Protein AF-A0A7S2CN86-F1 (afdb_monomer)

Mean predicted aligned error: 12.67 Å

Secondary structure (DSSP, 8-state):
----------EEEEEEEEEEEETTEEEEEEEEESS--GGGGBT--EEEEEEEEEEEPP-TTSS--PPEEEEEEEE--S--BBBPPPPGGGS-HHHHHH----TTTS---EEEEHHHHHHHT----TT----------------------------------PPP-------TTSGGGGS-HHHHHHHHHHHTS-GGGEEEEEEEEEE-S--EEESTTS-EEE-TT-

InterPro domains:
  IPR001948 Peptidase M18 [PF02127] (2-118)
  IPR001948 Peptidase M18 [PF02127] (180-226)
  IPR001948 Peptidase M18 [PTHR28570] (2-226)
  IPR023358 Peptidase M18, domain 2 [G3DSA:2.30.250.10] (10-209)

Solvent-accessible surface area (backbone atoms only — not comparable to full-atom values): 14616 Å² total; per-residue (Å²): 139,90,87,88,85,82,93,78,66,57,37,45,28,56,38,94,58,20,53,41,73,57,97,62,32,32,30,38,37,49,42,80,41,73,90,55,71,66,77,73,56,42,72,37,52,19,20,50,33,40,38,36,35,32,56,37,77,66,67,93,85,55,100,63,96,46,79,43,73,45,81,43,79,50,69,55,96,55,70,52,32,33,19,68,72,81,60,68,91,81,47,56,76,69,54,68,75,61,70,78,75,50,69,82,77,61,55,48,24,43,59,48,46,51,70,57,50,70,72,68,67,75,81,61,70,49,70,66,82,86,76,79,88,74,89,77,82,89,79,92,85,83,88,85,90,80,89,80,92,85,88,89,84,89,83,90,82,90,80,94,68,84,76,75,87,73,76,81,75,69,66,79,59,57,58,42,74,32,44,43,50,69,60,49,42,52,56,17,58,78,69,75,47,59,47,77,32,55,74,49,69,54,39,32,49,43,71,63,74,70,70,45,73,37,64,100,84,58,81,37,83,49,57,83,86,121

Sequence (226 aa):
KVIGAHTDSPNLRVKPRSKRSSAGCLQLDVECYGGGLWHTWFDRDLSISGRVMVRTPPTSKTGSAGVGFEQRLVRIDRPVLRVPTLCIHLQSPEEREAFKVNKEDHLQPILAMEALKSLSGEQQPVGQPAAESGAAEAGDGQSGAAESAGADAGGEGGGETAPAEQGDAGDVHSWGSGQEPLLVSMLAEELGVAPEAVIDFECSLYDTQGASISGVHGEFLCSSRL

pLDDT: mean 79.34, std 26.41, range [25.31, 98.75]

Structure (mmCIF, N/CA/C/O backbone):
data_AF-A0A7S2CN86-F1
#
_entry.id   AF-A0A7S2CN86-F1
#
loop_
_atom_site.group_PDB
_atom_site.id
_atom_site.type_symbol
_atom_site.label_atom_id
_atom_site.label_alt_id
_atom_site.label_comp_id
_atom_site.label_asym_id
_atom_site.label_entity_id
_atom_site.label_seq_id
_atom_site.pdbx_PDB_ins_code
_atom_site.Cartn_x
_atom_site.Cartn_y
_atom_site.Cartn_z
_atom_site.occupancy
_atom_site.B_iso_or_equiv
_atom_site.auth_seq_id
_atom_site.auth_comp_id
_atom_site.auth_asym_id
_atom_site.auth_atom_id
_atom_site.pdbx_PDB_model_num
ATOM 1 N N . LYS A 1 1 ? 10.407 -33.058 16.597 1.00 82.94 1 LYS A N 1
ATOM 2 C CA . LYS A 1 1 ? 10.922 -32.357 15.392 1.00 82.94 1 LYS A CA 1
ATOM 3 C C . LYS A 1 1 ? 10.332 -30.950 15.399 1.00 82.94 1 LYS A C 1
ATOM 5 O O . LYS A 1 1 ? 9.160 -30.849 15.728 1.00 82.94 1 LYS A O 1
ATOM 10 N N . VAL A 1 2 ? 11.115 -29.913 15.095 1.00 95.00 2 VAL A N 1
ATOM 11 C CA . VAL A 1 2 ? 10.672 -28.504 15.020 1.00 95.00 2 VAL A CA 1
ATOM 12 C C . VAL A 1 2 ? 11.070 -27.959 13.645 1.00 95.00 2 VAL A C 1
ATOM 14 O O . VAL A 1 2 ? 12.143 -28.312 13.160 1.00 95.00 2 VAL A O 1
ATOM 17 N N . ILE A 1 3 ? 10.207 -27.155 13.018 1.00 96.50 3 ILE A N 1
ATOM 18 C CA . ILE A 1 3 ? 10.436 -26.489 11.724 1.00 96.50 3 ILE A CA 1
ATOM 19 C C . ILE A 1 3 ? 10.222 -24.987 11.941 1.00 96.50 3 ILE A C 1
ATOM 21 O O . ILE A 1 3 ? 9.246 -24.610 12.586 1.00 96.50 3 ILE A O 1
ATOM 25 N N . GLY A 1 4 ? 11.134 -24.153 11.436 1.00 97.06 4 GLY A N 1
ATOM 26 C CA . GLY A 1 4 ? 11.067 -22.693 11.539 1.00 97.06 4 GLY A CA 1
ATOM 27 C C . GLY A 1 4 ? 10.889 -22.024 10.175 1.00 97.06 4 GLY A C 1
ATOM 28 O O . GLY A 1 4 ? 11.420 -22.506 9.178 1.00 97.06 4 GLY A O 1
ATOM 29 N N . ALA A 1 5 ? 10.150 -20.917 10.164 1.00 97.62 5 ALA A N 1
ATOM 30 C CA . ALA A 1 5 ? 9.935 -20.006 9.039 1.00 97.62 5 ALA A CA 1
ATOM 31 C C . ALA A 1 5 ? 9.700 -18.584 9.594 1.00 97.62 5 ALA A C 1
ATOM 33 O O . ALA A 1 5 ? 9.696 -18.399 10.814 1.00 97.62 5 ALA A O 1
ATOM 34 N N . HIS A 1 6 ? 9.494 -17.594 8.725 1.00 97.69 6 HIS A N 1
ATOM 35 C CA . HIS A 1 6 ? 9.133 -16.225 9.107 1.00 97.69 6 HIS A CA 1
ATOM 36 C C . HIS A 1 6 ? 7.861 -15.780 8.367 1.00 97.69 6 HIS A C 1
ATOM 38 O O . HIS A 1 6 ? 7.495 -16.367 7.352 1.00 97.69 6 HIS A O 1
ATOM 44 N N . THR A 1 7 ? 7.147 -14.795 8.916 1.00 96.94 7 THR A N 1
ATOM 45 C CA . THR A 1 7 ? 5.821 -14.356 8.426 1.00 96.94 7 THR A CA 1
ATOM 46 C C . THR A 1 7 ? 5.824 -12.934 7.874 1.00 96.94 7 THR A C 1
ATOM 48 O O . THR A 1 7 ? 4.777 -12.405 7.508 1.00 96.94 7 THR A O 1
ATOM 51 N N . ASP A 1 8 ? 6.980 -12.284 7.868 1.00 96.94 8 ASP A N 1
ATOM 52 C CA . ASP A 1 8 ? 7.182 -10.952 7.331 1.00 96.94 8 ASP A CA 1
ATOM 53 C C . ASP A 1 8 ? 7.779 -11.011 5.919 1.00 96.94 8 ASP A C 1
ATOM 55 O O . ASP A 1 8 ? 8.333 -12.014 5.469 1.00 96.94 8 ASP A O 1
ATOM 59 N N . SER A 1 9 ? 7.650 -9.913 5.188 1.00 98.00 9 SER A N 1
ATOM 60 C CA . SER A 1 9 ? 8.250 -9.746 3.867 1.00 98.00 9 SER A CA 1
ATOM 61 C C . SER A 1 9 ? 8.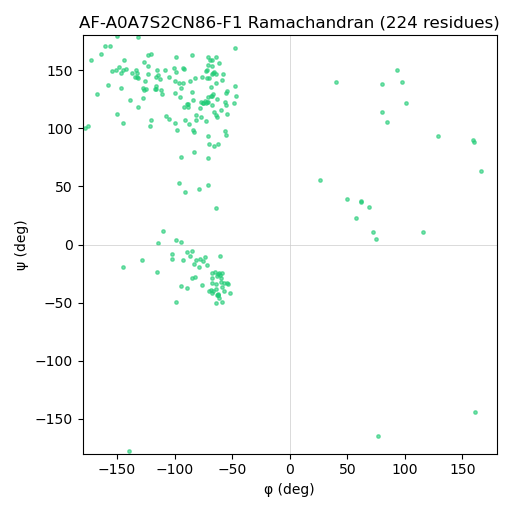593 -8.277 3.656 1.00 98.00 9 SER A C 1
ATOM 63 O O . SER A 1 9 ? 7.900 -7.421 4.221 1.00 98.00 9 SER A O 1
ATOM 65 N N . PRO A 1 10 ? 9.602 -7.953 2.828 1.00 98.31 10 PRO A N 1
ATOM 66 C CA . PRO A 1 10 ? 9.919 -6.570 2.520 1.00 98.31 10 PRO A CA 1
ATOM 67 C C . PRO A 1 10 ? 8.709 -5.805 1.980 1.00 98.31 10 PRO A C 1
ATOM 69 O O . PRO A 1 10 ? 8.006 -6.302 1.096 1.00 98.31 10 PRO A O 1
ATOM 72 N N . ASN A 1 11 ? 8.458 -4.613 2.520 1.00 98.38 11 ASN A N 1
ATOM 73 C CA . ASN A 1 11 ? 7.317 -3.785 2.135 1.00 98.38 11 ASN A CA 1
ATOM 74 C C . ASN A 1 11 ? 7.534 -2.292 2.415 1.00 98.38 11 ASN A C 1
ATOM 76 O O . ASN A 1 11 ? 8.518 -1.913 3.050 1.00 98.38 11 ASN A O 1
ATOM 80 N N . LEU A 1 12 ? 6.623 -1.456 1.912 1.00 98.62 12 LEU A N 1
ATOM 81 C CA . LEU A 1 12 ? 6.511 -0.057 2.319 1.00 98.62 12 LEU A CA 1
ATOM 82 C C . LEU A 1 12 ? 5.570 0.030 3.526 1.00 98.62 12 LEU A C 1
ATOM 84 O O . LEU A 1 12 ? 4.398 -0.329 3.410 1.00 98.62 12 LEU A O 1
ATOM 88 N N . ARG A 1 13 ? 6.059 0.506 4.672 1.00 98.31 13 ARG A N 1
ATOM 89 C CA . ARG A 1 13 ? 5.245 0.728 5.879 1.00 98.31 13 ARG A CA 1
ATOM 90 C C . ARG A 1 13 ? 4.877 2.187 6.009 1.00 98.31 13 ARG A C 1
ATOM 92 O O . ARG A 1 13 ? 5.706 3.044 5.745 1.00 98.31 13 ARG A O 1
ATOM 99 N N . VAL A 1 14 ? 3.657 2.477 6.437 1.00 98.25 14 VAL A N 1
ATOM 100 C CA . VAL A 1 14 ? 3.236 3.850 6.732 1.00 98.25 14 VAL A CA 1
ATOM 101 C C . VAL A 1 14 ? 4.006 4.345 7.960 1.00 98.25 14 VAL A C 1
ATOM 103 O O . VAL A 1 14 ? 4.025 3.660 8.983 1.00 98.25 14 VAL A O 1
ATOM 106 N N . LYS A 1 15 ? 4.658 5.512 7.865 1.00 97.69 15 LYS A N 1
ATOM 107 C CA . LYS A 1 15 ? 5.414 6.086 8.988 1.00 97.69 15 LYS A CA 1
ATOM 108 C C . LYS A 1 15 ? 4.474 6.522 10.124 1.00 97.69 15 LYS A C 1
ATOM 110 O O . LYS A 1 15 ? 3.346 6.933 9.850 1.00 97.69 15 LYS A O 1
ATOM 115 N N . PRO A 1 16 ? 4.948 6.566 11.387 1.00 94.00 16 PRO A N 1
ATOM 116 C CA . PRO A 1 16 ? 4.148 7.034 12.524 1.00 94.00 16 PRO A CA 1
ATOM 117 C C . PRO A 1 16 ? 3.629 8.467 12.394 1.00 94.00 16 PRO A C 1
ATOM 119 O O . PRO A 1 16 ? 2.643 8.816 13.025 1.00 94.00 16 PRO A O 1
ATOM 122 N N . ARG A 1 17 ? 4.282 9.319 11.599 1.00 95.25 17 ARG A N 1
ATOM 123 C CA . ARG A 1 17 ? 3.732 10.593 11.125 1.00 95.25 17 ARG A CA 1
ATOM 124 C C . ARG A 1 17 ? 3.742 10.521 9.608 1.00 95.25 17 ARG A C 1
ATOM 126 O O . ARG A 1 17 ? 4.805 10.619 9.007 1.00 95.25 17 ARG A O 1
ATOM 133 N N . SER A 1 18 ? 2.579 10.255 9.027 1.00 96.50 18 SER A N 1
ATOM 134 C CA . SER A 1 18 ? 2.444 9.901 7.612 1.00 96.50 18 SER A CA 1
ATOM 135 C C . SER A 1 18 ? 1.941 11.044 6.737 1.00 96.50 18 SER A C 1
ATOM 137 O O . SER A 1 18 ? 1.980 10.943 5.514 1.00 96.50 18 SER A O 1
ATOM 139 N N . LYS A 1 19 ? 1.440 12.126 7.340 1.00 96.56 19 LYS A N 1
ATOM 140 C CA . LYS A 1 19 ? 0.838 13.236 6.604 1.00 96.56 19 LYS A CA 1
ATOM 141 C C . LYS A 1 19 ? 1.877 13.965 5.750 1.00 96.56 19 LYS A C 1
ATOM 143 O O . LYS A 1 19 ? 2.733 14.667 6.287 1.00 96.56 19 LYS A O 1
ATOM 148 N N . ARG A 1 20 ? 1.719 13.888 4.428 1.00 95.88 20 ARG A N 1
ATOM 149 C CA . ARG A 1 20 ? 2.507 14.636 3.444 1.00 95.88 20 ARG A CA 1
ATOM 150 C C . ARG A 1 20 ? 1.583 15.242 2.392 1.00 95.88 20 ARG A C 1
ATOM 152 O O . ARG A 1 20 ? 0.609 14.619 1.975 1.00 95.88 20 ARG A O 1
ATOM 159 N N . SER A 1 21 ? 1.909 16.435 1.908 1.00 95.69 21 SER A N 1
ATOM 160 C CA . SER A 1 21 ? 1.345 16.928 0.655 1.00 95.69 21 SER A CA 1
ATOM 161 C C . SER A 1 21 ? 2.399 17.599 -0.211 1.00 95.69 21 SER A C 1
ATOM 163 O O . SER A 1 21 ? 3.382 18.154 0.282 1.00 95.69 21 SER A O 1
ATOM 165 N N . SER A 1 22 ? 2.226 17.479 -1.523 1.00 95.62 22 SER A N 1
ATOM 166 C CA . SER A 1 22 ? 3.117 18.071 -2.516 1.00 95.62 22 SER A CA 1
ATOM 167 C C . SER A 1 22 ? 2.377 18.233 -3.836 1.00 95.62 22 SER A C 1
ATOM 169 O O . SER A 1 22 ? 1.645 17.337 -4.252 1.00 95.62 22 SER A O 1
ATOM 171 N N . ALA A 1 23 ? 2.555 19.379 -4.497 1.00 95.06 23 ALA A N 1
ATOM 172 C CA . ALA A 1 23 ? 1.971 19.671 -5.810 1.00 95.06 23 ALA A CA 1
ATOM 173 C C . ALA A 1 23 ? 0.451 19.382 -5.918 1.00 95.06 23 ALA A C 1
ATOM 175 O O . ALA A 1 23 ? -0.022 18.866 -6.930 1.00 95.06 23 ALA A O 1
ATOM 176 N N . GLY A 1 24 ? -0.322 19.686 -4.865 1.00 95.50 24 GLY 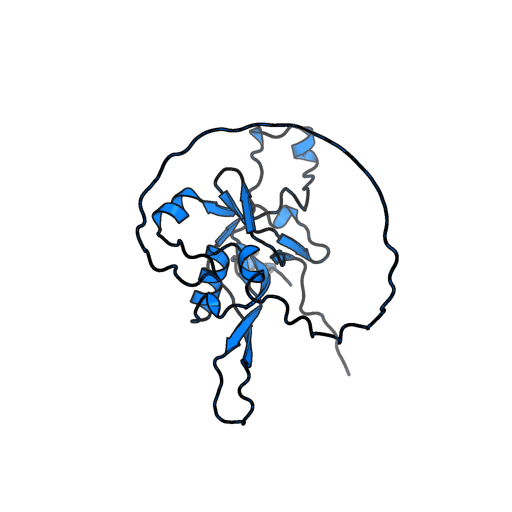A N 1
ATOM 177 C CA . GLY A 1 24 ? -1.775 19.454 -4.812 1.00 95.50 24 GLY A CA 1
ATOM 178 C C . GLY A 1 24 ? -2.195 17.989 -4.623 1.00 95.50 24 GLY A C 1
ATOM 179 O O . GLY A 1 24 ? -3.390 17.684 -4.645 1.00 95.50 24 GLY A O 1
ATOM 180 N N . CYS A 1 25 ? -1.230 17.087 -4.429 1.00 96.94 25 CYS A N 1
ATOM 181 C CA . CYS A 1 25 ? -1.446 15.681 -4.112 1.00 96.94 25 CYS A CA 1
ATOM 182 C C . CYS A 1 25 ? -1.277 15.450 -2.607 1.00 96.94 25 CYS A C 1
ATOM 184 O O . CYS A 1 25 ? -0.259 15.819 -2.016 1.00 96.94 25 CYS A O 1
ATOM 186 N N . LEU A 1 26 ? -2.252 14.774 -2.008 1.00 97.12 26 LEU A N 1
ATOM 187 C CA . LEU A 1 26 ? -2.136 14.168 -0.689 1.00 97.12 26 LEU A CA 1
ATOM 188 C C . LEU A 1 26 ? -1.333 12.878 -0.835 1.00 97.12 26 LEU A C 1
ATOM 190 O O . LEU A 1 26 ? -1.698 11.991 -1.613 1.00 97.12 26 LEU A O 1
ATOM 194 N N . GLN A 1 27 ? -0.234 12.793 -0.101 1.00 97.94 27 GLN A N 1
ATOM 195 C CA . GLN A 1 27 ? 0.688 11.668 -0.114 1.00 97.94 27 GLN A CA 1
ATOM 196 C C . GLN A 1 27 ? 0.782 11.055 1.280 1.00 97.94 27 GLN A C 1
ATOM 198 O O . GLN A 1 27 ? 0.403 11.677 2.274 1.00 97.94 27 GLN A O 1
ATOM 203 N N . LEU A 1 28 ? 1.310 9.837 1.351 1.00 97.88 28 LEU A N 1
ATOM 204 C CA . LEU A 1 28 ? 1.677 9.222 2.621 1.00 97.88 28 LEU A CA 1
ATOM 205 C C . LEU A 1 28 ? 3.188 9.092 2.708 1.00 97.88 28 LEU A C 1
ATOM 207 O O . LEU A 1 28 ? 3.803 8.589 1.774 1.00 97.88 28 LEU A O 1
ATOM 211 N N . ASP A 1 29 ? 3.762 9.493 3.836 1.00 97.94 29 ASP A N 1
ATOM 212 C CA . ASP A 1 29 ? 5.135 9.142 4.160 1.00 97.94 29 ASP A CA 1
ATOM 213 C C . ASP A 1 29 ? 5.218 7.662 4.557 1.00 97.94 29 ASP A C 1
ATOM 215 O O . ASP A 1 29 ? 4.554 7.194 5.490 1.00 97.94 29 ASP A O 1
ATOM 219 N N . VAL A 1 30 ? 6.061 6.926 3.837 1.00 98.44 30 VAL A N 1
ATOM 220 C CA . VAL A 1 30 ? 6.336 5.505 4.022 1.00 98.44 30 VAL A CA 1
ATOM 221 C C . VAL A 1 30 ? 7.820 5.243 4.255 1.00 98.44 30 VAL A C 1
ATOM 223 O O . VAL A 1 30 ? 8.694 5.993 3.818 1.00 98.44 30 VAL A O 1
ATOM 226 N N . GLU A 1 31 ? 8.115 4.151 4.948 1.00 97.75 31 GLU A N 1
ATOM 227 C CA . GLU A 1 31 ? 9.458 3.640 5.183 1.00 97.75 31 GLU A CA 1
ATOM 228 C C . GLU A 1 31 ? 9.665 2.271 4.526 1.00 97.75 31 GLU A C 1
ATOM 230 O O . GLU A 1 31 ? 8.748 1.464 4.369 1.00 97.75 31 GLU A O 1
ATOM 235 N N . CYS A 1 32 ? 10.910 2.003 4.144 1.00 98.12 32 CYS A N 1
ATOM 236 C CA . CYS A 1 32 ? 11.326 0.733 3.564 1.00 98.12 32 CYS A CA 1
ATOM 237 C C . CYS A 1 32 ? 11.575 -0.304 4.666 1.00 98.12 32 CYS A C 1
ATOM 239 O O . CYS A 1 32 ? 12.604 -0.254 5.340 1.00 98.12 32 CYS A O 1
ATOM 241 N N . TYR A 1 33 ? 10.683 -1.282 4.808 1.00 98.00 33 TYR A N 1
ATOM 242 C CA . TYR A 1 33 ? 10.884 -2.417 5.703 1.00 98.00 33 TYR A CA 1
ATOM 243 C C . TYR A 1 33 ? 11.625 -3.551 4.984 1.00 98.00 33 TYR A C 1
ATOM 245 O O . TYR A 1 33 ? 11.142 -4.079 3.983 1.00 98.00 33 TYR A O 1
ATOM 253 N N . GLY A 1 34 ? 12.792 -3.950 5.494 1.00 96.94 34 GLY A N 1
ATOM 254 C CA . GLY A 1 34 ? 13.600 -5.040 4.933 1.00 96.94 34 GLY A CA 1
ATOM 255 C C . GLY A 1 34 ? 14.395 -4.674 3.667 1.00 96.94 34 GLY A C 1
ATOM 256 O O . GLY A 1 34 ? 14.602 -3.508 3.338 1.00 96.94 34 GLY A O 1
ATOM 257 N N . GLY A 1 35 ? 14.889 -5.693 2.955 1.00 96.19 35 GLY A N 1
ATOM 258 C CA . GLY A 1 35 ? 15.740 -5.563 1.761 1.00 96.19 35 GLY A CA 1
ATOM 259 C C . GLY A 1 35 ? 14.978 -5.635 0.433 1.00 96.19 35 GLY A C 1
ATOM 260 O O . GLY A 1 35 ? 15.301 -6.469 -0.406 1.00 96.19 35 GLY A O 1
ATOM 261 N N . GLY A 1 36 ? 13.938 -4.816 0.256 1.00 94.88 36 GLY A N 1
ATOM 262 C CA . GLY A 1 36 ? 13.055 -4.876 -0.913 1.00 94.88 36 GLY A CA 1
ATOM 263 C C . GLY A 1 36 ? 13.678 -4.389 -2.229 1.00 94.88 36 GLY A C 1
ATOM 264 O O . GLY A 1 36 ? 14.568 -3.536 -2.253 1.00 94.88 36 GLY A O 1
ATOM 265 N N . LEU A 1 37 ? 13.150 -4.894 -3.348 1.00 95.62 37 LEU A N 1
ATOM 266 C CA . LEU A 1 37 ? 13.401 -4.367 -4.693 1.00 95.62 37 LEU A CA 1
ATOM 267 C C . LEU A 1 37 ? 12.465 -3.179 -4.961 1.00 95.62 37 LEU A C 1
ATOM 269 O O . LEU A 1 37 ? 11.437 -3.315 -5.608 1.00 95.62 37 LEU A O 1
ATOM 273 N N . TRP A 1 38 ? 12.796 -2.000 -4.438 1.00 96.31 38 TRP A N 1
ATOM 274 C CA . TRP A 1 38 ? 11.859 -0.864 -4.371 1.00 96.31 38 TRP A CA 1
ATOM 275 C C . TRP A 1 38 ? 11.347 -0.346 -5.716 1.00 96.31 38 TRP A C 1
ATOM 277 O O . TRP A 1 38 ? 10.251 0.195 -5.781 1.00 96.31 38 TRP A O 1
ATOM 287 N N . HIS A 1 39 ? 12.092 -0.553 -6.801 1.00 94.94 39 HIS A N 1
ATOM 288 C CA . HIS A 1 39 ? 11.631 -0.177 -8.136 1.00 94.94 39 HIS A CA 1
ATOM 289 C C . HIS A 1 39 ? 10.393 -0.972 -8.592 1.00 94.94 39 HIS A C 1
ATOM 291 O O . HIS A 1 39 ? 9.632 -0.473 -9.410 1.00 94.94 39 HIS A O 1
ATOM 297 N N . THR A 1 40 ? 10.143 -2.172 -8.051 1.00 96.50 40 THR A N 1
ATOM 298 C CA . THR A 1 40 ? 8.974 -2.992 -8.424 1.00 96.50 40 THR A CA 1
ATOM 299 C C . THR A 1 40 ? 7.665 -2.526 -7.783 1.00 96.50 40 THR A C 1
ATOM 301 O O . THR A 1 40 ? 6.597 -2.981 -8.194 1.00 96.50 40 THR A O 1
ATOM 304 N N . TRP A 1 41 ? 7.747 -1.628 -6.793 1.00 98.06 41 TRP A N 1
ATOM 305 C CA . TRP A 1 41 ? 6.603 -1.015 -6.110 1.00 98.06 41 TRP A CA 1
ATOM 306 C C . TRP A 1 41 ? 6.027 0.175 -6.875 1.00 98.06 41 TRP A C 1
ATOM 308 O O . TRP A 1 41 ? 4.903 0.597 -6.600 1.00 98.06 41 TRP A O 1
ATOM 318 N N . PHE A 1 42 ? 6.785 0.712 -7.831 1.00 98.00 42 PHE A N 1
ATOM 319 C CA . PHE A 1 42 ? 6.288 1.751 -8.711 1.00 98.00 42 PHE A CA 1
ATOM 320 C C . PHE A 1 42 ? 5.206 1.204 -9.630 1.00 98.00 42 PHE A C 1
ATOM 322 O O . PHE A 1 42 ? 5.247 0.055 -10.068 1.00 98.00 42 PHE A O 1
ATOM 329 N N . ASP A 1 43 ? 4.249 2.066 -9.943 1.00 98.00 43 ASP A N 1
ATOM 330 C CA . ASP A 1 43 ? 3.192 1.822 -10.911 1.00 98.00 43 ASP A CA 1
ATOM 331 C C . ASP A 1 43 ? 2.312 0.591 -10.639 1.0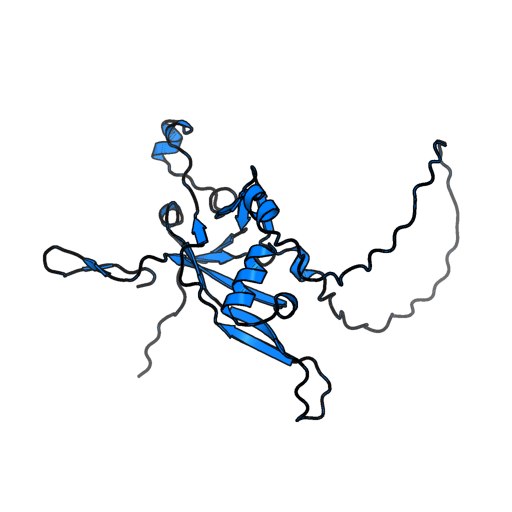0 98.00 43 ASP A C 1
ATOM 333 O O . ASP A 1 43 ? 1.616 0.098 -11.534 1.00 98.00 43 ASP A O 1
ATOM 337 N N . ARG A 1 44 ? 2.277 0.156 -9.377 1.00 98.31 44 ARG A N 1
ATOM 338 C CA . ARG A 1 44 ? 1.364 -0.857 -8.852 1.00 98.31 44 ARG A CA 1
ATOM 339 C C . ARG A 1 44 ? 0.099 -0.228 -8.289 1.00 98.31 44 ARG A C 1
ATOM 341 O O . ARG A 1 44 ? 0.119 0.888 -7.770 1.00 98.31 44 ARG A O 1
ATOM 348 N N . ASP A 1 45 ? -0.975 -0.998 -8.354 1.00 98.56 45 ASP A N 1
ATOM 349 C CA . ASP A 1 45 ? -2.231 -0.694 -7.687 1.00 98.56 45 ASP A CA 1
ATOM 350 C C . ASP A 1 45 ? -2.118 -1.174 -6.239 1.00 98.56 45 ASP A C 1
ATOM 352 O O . ASP A 1 45 ? -2.253 -2.364 -5.937 1.00 98.56 45 ASP A O 1
ATOM 356 N N . LEU A 1 46 ? -1.779 -0.247 -5.342 1.00 98.75 46 LEU A N 1
ATOM 357 C CA . LEU A 1 46 ? -1.449 -0.551 -3.955 1.00 98.75 46 LEU A CA 1
ATOM 358 C C . LEU A 1 46 ? -2.630 -0.271 -3.029 1.00 98.75 46 LEU A C 1
ATOM 360 O O . LEU A 1 46 ? -3.463 0.609 -3.260 1.00 98.75 46 LEU A O 1
ATOM 364 N N . SER A 1 47 ? -2.663 -1.007 -1.928 1.00 98.56 47 SER A N 1
ATOM 365 C CA . SER A 1 47 ? -3.578 -0.775 -0.821 1.00 98.56 47 SER A CA 1
ATOM 366 C C . SER A 1 47 ? -2.879 -0.969 0.524 1.00 98.56 47 SER A C 1
ATOM 368 O O . SER A 1 47 ? -1.674 -1.198 0.564 1.00 98.56 47 SER A O 1
ATOM 370 N N . ILE A 1 48 ? -3.611 -0.834 1.629 1.00 98.31 48 ILE A N 1
ATOM 371 C CA . ILE A 1 48 ? -3.107 -0.849 3.002 1.00 98.31 48 ILE A CA 1
ATOM 372 C C . ILE A 1 48 ? -3.672 -2.046 3.773 1.00 98.31 48 ILE A C 1
ATOM 374 O O . ILE A 1 48 ? -4.868 -2.344 3.715 1.00 98.31 48 ILE A O 1
ATOM 378 N N . SER A 1 49 ? -2.808 -2.717 4.532 1.00 98.44 49 SER A N 1
ATOM 379 C CA . SER A 1 49 ? -3.186 -3.772 5.474 1.00 98.44 49 SER A CA 1
ATOM 380 C C . SER A 1 49 ? -2.338 -3.707 6.739 1.00 98.44 49 SER A C 1
ATOM 382 O O . SER A 1 49 ? -1.185 -3.281 6.692 1.00 98.44 49 SER A O 1
ATOM 384 N N . GLY A 1 50 ? -2.882 -4.136 7.873 1.00 98.31 50 GLY A N 1
ATOM 385 C CA . GLY A 1 50 ? -2.130 -4.146 9.121 1.00 98.31 50 GLY A CA 1
ATOM 386 C C . GLY A 1 50 ? -3.015 -4.211 10.350 1.00 98.31 50 GLY A C 1
ATOM 387 O O . GLY A 1 50 ? -4.055 -4.872 10.354 1.00 98.31 50 GLY A O 1
ATOM 388 N N . ARG A 1 51 ? -2.581 -3.524 11.404 1.00 98.06 51 ARG A N 1
ATOM 389 C CA . ARG A 1 51 ? -3.291 -3.435 12.678 1.00 98.06 51 ARG A CA 1
ATOM 390 C C . ARG A 1 51 ? -3.570 -1.990 13.058 1.00 98.06 51 ARG A C 1
ATOM 392 O O . ARG A 1 51 ? -2.758 -1.107 12.800 1.00 98.06 51 ARG A O 1
ATOM 399 N N . VAL A 1 52 ? -4.697 -1.784 13.723 1.00 98.00 52 VAL A N 1
ATOM 400 C CA . VAL A 1 52 ? -5.137 -0.497 14.259 1.00 98.00 52 VAL A CA 1
ATOM 401 C C . VAL A 1 52 ? -5.451 -0.679 15.736 1.00 98.00 52 VAL A C 1
ATOM 403 O O . VAL A 1 52 ? -6.117 -1.641 16.127 1.00 98.00 52 VAL A O 1
ATOM 406 N N . MET A 1 53 ? -4.953 0.240 16.553 1.00 96.75 53 MET A N 1
ATOM 407 C CA . MET A 1 53 ? -5.261 0.327 17.972 1.00 96.75 53 MET A CA 1
ATOM 408 C C . MET A 1 53 ? -6.492 1.211 18.143 1.00 96.75 53 MET A C 1
ATOM 410 O O . MET A 1 53 ? -6.499 2.377 17.740 1.00 96.75 53 MET A O 1
ATOM 414 N N . VAL A 1 54 ? -7.542 0.641 18.730 1.00 95.31 54 VAL A N 1
ATOM 415 C CA . VAL A 1 54 ? -8.837 1.296 18.904 1.00 95.31 54 VAL A CA 1
ATOM 416 C C . VAL A 1 54 ? -9.133 1.457 20.387 1.00 95.31 54 VAL A C 1
ATOM 418 O O . VAL A 1 54 ? -8.990 0.526 21.179 1.00 95.31 54 VAL A O 1
ATOM 421 N N . ARG A 1 55 ? -9.573 2.652 20.767 1.00 92.69 55 ARG A N 1
ATOM 422 C CA . ARG A 1 55 ? -10.083 2.961 22.097 1.00 92.69 55 ARG A CA 1
ATOM 423 C C . ARG A 1 55 ? -11.464 2.337 22.281 1.00 92.69 55 ARG A C 1
ATOM 425 O O . ARG A 1 55 ? -12.397 2.661 21.551 1.00 92.69 55 ARG A O 1
ATOM 432 N N . THR A 1 56 ? -11.617 1.486 23.290 1.00 87.69 56 THR A N 1
ATOM 433 C CA . THR A 1 56 ? -12.912 0.901 23.649 1.00 87.69 56 THR A CA 1
ATOM 434 C C . THR A 1 56 ? -13.567 1.707 24.770 1.00 87.69 56 THR A C 1
ATOM 436 O O . THR A 1 56 ? -12.883 2.082 25.732 1.00 87.69 56 THR A O 1
ATOM 439 N N . PRO A 1 57 ? -14.888 1.942 24.710 1.00 80.31 57 PRO A N 1
ATOM 440 C CA . PRO A 1 57 ? -15.604 2.577 25.807 1.00 80.31 57 PRO A CA 1
ATOM 441 C C . PRO A 1 57 ? -15.512 1.730 27.091 1.00 80.31 57 PRO A C 1
ATOM 443 O O . PRO A 1 57 ? -15.315 0.513 27.013 1.00 80.31 57 PRO A O 1
ATOM 446 N N . PRO A 1 58 ? -15.671 2.336 28.281 1.00 75.44 58 PRO A N 1
ATOM 447 C CA . PRO A 1 58 ? -15.602 1.610 29.545 1.00 75.44 58 PRO A CA 1
ATOM 448 C C . PRO A 1 58 ? -16.669 0.510 29.608 1.00 75.44 58 PRO A C 1
ATOM 450 O O . PRO A 1 58 ? -17.870 0.783 29.620 1.00 75.44 58 PRO A O 1
ATOM 453 N N . THR A 1 59 ? -16.251 -0.753 29.677 1.00 65.75 59 THR A N 1
ATOM 454 C CA . THR A 1 59 ? -17.170 -1.873 29.895 1.00 65.75 59 THR A CA 1
ATOM 455 C C . THR A 1 59 ? -17.360 -2.090 31.393 1.00 65.75 59 THR A C 1
ATOM 457 O O . THR A 1 59 ? -16.498 -2.650 32.069 1.00 65.75 59 THR A O 1
ATOM 460 N N . SER A 1 60 ? -18.507 -1.665 31.923 1.00 57.25 60 SER A N 1
ATOM 461 C CA . SER A 1 60 ? -18.928 -1.944 33.302 1.00 57.25 60 SER A CA 1
ATOM 462 C C . SER A 1 60 ? -19.182 -3.446 33.503 1.00 57.25 60 SER A C 1
ATOM 464 O O . SER A 1 60 ? -20.304 -3.922 33.344 1.00 57.25 60 SER A O 1
ATOM 466 N N . LYS A 1 61 ? -18.126 -4.215 33.801 1.00 57.84 61 LYS A N 1
ATOM 467 C CA . LYS A 1 61 ? -18.208 -5.571 34.395 1.00 57.84 61 LYS A CA 1
ATOM 468 C C . LYS A 1 61 ? -17.074 -5.889 35.373 1.00 57.84 61 LYS A C 1
ATOM 470 O O . LYS A 1 61 ? -17.237 -6.755 36.224 1.00 57.84 61 LYS A O 1
ATOM 475 N N . THR A 1 62 ? -15.966 -5.164 35.317 1.00 52.56 62 THR A N 1
ATOM 476 C CA . THR A 1 62 ? -14.886 -5.212 36.309 1.00 52.56 62 THR A CA 1
ATOM 477 C C . THR A 1 62 ? -14.635 -3.781 36.755 1.00 52.56 62 THR A C 1
ATOM 479 O O . THR A 1 62 ? -14.476 -2.917 35.902 1.00 52.56 62 THR A O 1
ATOM 482 N N . GLY A 1 63 ? -14.670 -3.516 38.063 1.00 49.66 63 GLY A N 1
ATOM 483 C CA . GLY A 1 63 ? -14.717 -2.182 38.689 1.00 49.66 63 GLY A CA 1
ATOM 484 C C . GLY A 1 63 ? -13.506 -1.259 38.485 1.00 49.66 63 GLY A C 1
ATOM 485 O O . GLY A 1 63 ? -13.209 -0.451 39.357 1.00 49.66 63 GLY A O 1
ATOM 486 N N . SER A 1 64 ? -12.813 -1.352 37.356 1.00 52.59 64 SER A N 1
ATOM 487 C CA . SER A 1 64 ? -11.819 -0.388 36.905 1.00 52.59 64 SER A CA 1
ATOM 488 C C . SER A 1 64 ? -12.484 0.511 35.867 1.00 52.59 64 SER A C 1
ATOM 490 O O . SER A 1 64 ? -12.718 0.094 34.736 1.00 52.59 64 SER A O 1
ATOM 492 N N . ALA A 1 65 ? -12.810 1.745 36.254 1.00 56.97 65 ALA A N 1
ATOM 493 C CA . ALA A 1 65 ? -13.333 2.797 35.378 1.00 56.97 65 ALA A CA 1
ATOM 494 C C . ALA A 1 65 ? -12.245 3.329 34.416 1.00 56.97 65 ALA A C 1
ATOM 496 O O . ALA A 1 65 ? -11.970 4.523 34.365 1.00 56.97 65 ALA A O 1
ATOM 497 N N . GLY A 1 66 ? -11.568 2.421 33.713 1.00 63.53 66 GLY A N 1
ATOM 498 C CA . GLY A 1 66 ? -10.511 2.7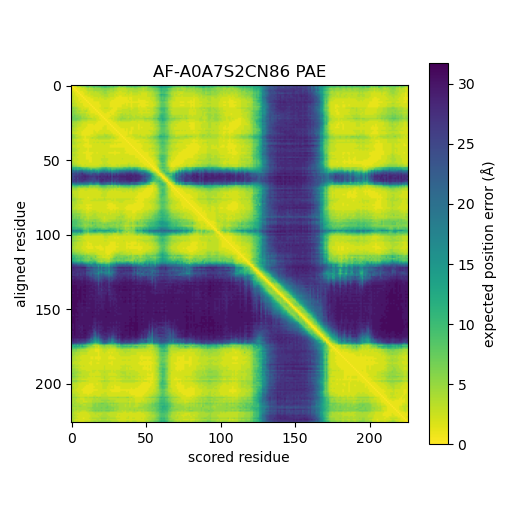20 32.758 1.00 63.53 66 GLY A CA 1
ATOM 499 C C . GLY A 1 66 ? -11.031 2.698 31.326 1.00 63.53 66 GLY A C 1
ATOM 500 O O . GLY A 1 66 ? -11.930 1.930 30.980 1.00 63.53 66 GLY A O 1
ATOM 501 N N . VAL A 1 67 ? -10.435 3.537 30.486 1.00 73.00 67 VAL A N 1
ATOM 502 C CA . VAL A 1 67 ? -10.575 3.443 29.035 1.00 73.00 67 VAL A CA 1
ATOM 503 C C . VAL A 1 67 ? -9.813 2.203 28.568 1.00 73.00 67 VAL A C 1
ATOM 505 O O . VAL A 1 67 ? -8.624 2.073 28.855 1.00 73.00 67 VAL A O 1
ATOM 508 N N . GLY A 1 68 ? -10.496 1.282 27.890 1.00 86.06 68 GLY A N 1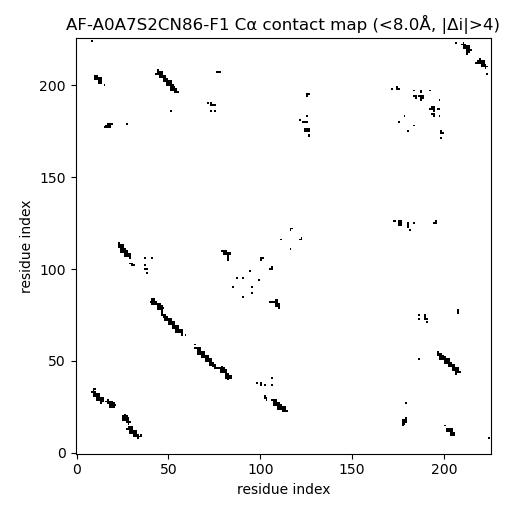
ATOM 509 C CA . GLY A 1 68 ? -9.850 0.101 27.320 1.00 86.06 68 GLY A CA 1
ATOM 510 C C . GLY A 1 68 ? -9.256 0.391 25.942 1.00 86.06 68 GLY A C 1
ATOM 511 O O . GLY A 1 68 ? -9.618 1.372 25.286 1.00 86.06 68 GLY A O 1
ATOM 512 N N . PHE A 1 69 ? -8.364 -0.486 25.493 1.00 91.12 69 PHE A N 1
ATOM 513 C CA . PHE A 1 69 ? -7.838 -0.485 24.134 1.00 91.12 69 PHE A CA 1
ATOM 514 C C . PHE A 1 69 ? -7.884 -1.900 23.579 1.00 91.12 69 PHE A C 1
ATOM 516 O O . PHE A 1 69 ? -7.638 -2.866 24.302 1.00 91.12 69 PHE A O 1
ATOM 523 N N . GLU A 1 70 ? -8.156 -2.015 22.289 1.00 94.25 70 GLU A N 1
ATOM 524 C CA . GLU A 1 70 ? -8.099 -3.281 21.574 1.00 94.25 70 GLU A CA 1
ATOM 525 C C . GLU A 1 70 ? -7.344 -3.129 20.254 1.00 94.25 70 GLU A C 1
ATOM 527 O O . GLU A 1 70 ? -7.334 -2.064 19.635 1.00 94.25 70 GLU A O 1
ATOM 532 N N . GLN A 1 71 ? -6.704 -4.213 19.821 1.00 97.31 71 GLN A N 1
ATOM 533 C CA . GLN A 1 71 ? -6.059 -4.292 18.516 1.00 97.31 71 GLN A CA 1
ATOM 534 C C . GLN A 1 71 ? -7.029 -4.935 17.525 1.00 97.31 71 GLN A C 1
ATOM 536 O O . GLN A 1 71 ? -7.488 -6.055 17.752 1.00 97.31 71 GLN A O 1
ATOM 541 N N . ARG A 1 72 ? -7.279 -4.274 16.394 1.00 97.88 72 ARG A N 1
ATOM 542 C CA . ARG A 1 72 ? -8.045 -4.836 15.275 1.00 97.88 72 ARG A CA 1
ATOM 543 C C . ARG A 1 72 ? -7.170 -4.959 14.036 1.00 97.88 72 ARG A C 1
ATOM 545 O O . ARG A 1 72 ? -6.300 -4.125 13.801 1.00 97.88 72 ARG A O 1
ATOM 552 N N . LEU A 1 73 ? -7.389 -6.013 13.253 1.00 98.50 73 LEU A N 1
ATOM 553 C CA . LEU A 1 73 ? -6.755 -6.167 11.945 1.00 98.50 73 LEU A CA 1
ATOM 554 C C . LEU A 1 73 ? -7.600 -5.464 10.886 1.00 98.50 73 LEU A C 1
ATOM 556 O O . LEU A 1 73 ? -8.825 -5.540 10.928 1.00 98.50 73 LEU A O 1
ATOM 560 N N . VAL A 1 74 ? -6.936 -4.814 9.937 1.00 98.38 74 VAL A N 1
ATOM 561 C CA . VAL A 1 74 ? -7.570 -4.077 8.842 1.00 98.38 74 VAL A CA 1
ATOM 562 C C . VAL A 1 74 ? -6.924 -4.461 7.515 1.00 98.38 74 VAL A C 1
ATOM 564 O O . VAL A 1 74 ? -5.711 -4.687 7.439 1.00 98.38 74 VAL A O 1
ATOM 567 N N . ARG A 1 75 ? -7.730 -4.540 6.457 1.00 98.44 75 ARG A N 1
ATOM 568 C CA . ARG A 1 75 ? -7.267 -4.746 5.083 1.00 98.44 75 ARG A CA 1
ATOM 569 C C . ARG A 1 75 ? -8.244 -4.076 4.129 1.00 98.44 75 ARG A C 1
ATOM 571 O O . ARG A 1 75 ? -9.356 -4.558 3.975 1.00 98.44 75 ARG A O 1
ATOM 578 N N . ILE A 1 76 ? -7.801 -3.014 3.466 1.00 98.38 76 ILE A N 1
ATOM 579 C CA . ILE A 1 76 ? -8.618 -2.297 2.483 1.00 98.38 76 ILE A CA 1
ATOM 580 C C . ILE A 1 76 ? -8.552 -3.057 1.154 1.00 98.38 76 ILE A C 1
ATOM 582 O O . ILE A 1 76 ? -7.493 -3.102 0.529 1.00 98.38 76 ILE A O 1
ATOM 586 N N . ASP A 1 77 ? -9.642 -3.680 0.707 1.00 97.25 77 ASP A N 1
ATOM 587 C CA . ASP A 1 77 ? -9.650 -4.578 -0.469 1.00 97.25 77 ASP A CA 1
ATOM 588 C C . ASP A 1 77 ? -9.963 -3.858 -1.794 1.00 97.25 77 ASP A C 1
ATOM 590 O O . ASP A 1 77 ? -10.803 -4.276 -2.589 1.00 97.25 77 ASP A O 1
ATOM 594 N N . ARG A 1 78 ? -9.325 -2.704 -2.004 1.00 97.81 78 ARG A N 1
ATOM 595 C CA . ARG A 1 78 ? -9.435 -1.874 -3.213 1.00 97.81 78 ARG A CA 1
ATOM 596 C C . ARG A 1 78 ? -8.172 -1.027 -3.384 1.00 97.81 78 ARG A C 1
ATOM 598 O O . ARG A 1 78 ? -7.570 -0.668 -2.372 1.00 97.81 78 ARG A O 1
ATOM 605 N N . PRO A 1 79 ? -7.763 -0.688 -4.616 1.00 98.19 79 PRO A N 1
ATOM 606 C CA . PRO A 1 79 ? -6.570 0.118 -4.836 1.00 98.19 79 PRO A CA 1
ATOM 607 C C . PRO A 1 79 ? -6.812 1.568 -4.414 1.00 98.19 79 PRO A C 1
ATOM 609 O O . PRO A 1 79 ? -7.744 2.221 -4.881 1.00 98.19 79 PRO A O 1
ATOM 612 N N . VAL A 1 80 ? -5.979 2.055 -3.498 1.00 98.12 80 VAL A N 1
ATOM 613 C CA . VAL A 1 80 ? -6.097 3.393 -2.884 1.00 98.12 80 VAL A CA 1
ATOM 614 C C . VAL A 1 80 ? -4.816 4.199 -2.941 1.00 98.12 80 VAL A C 1
ATOM 616 O O . VAL A 1 80 ? -4.830 5.394 -2.669 1.00 98.12 80 VAL A O 1
ATOM 619 N N . LEU A 1 81 ? -3.704 3.548 -3.265 1.00 98.56 81 LEU A N 1
ATOM 620 C CA . LEU A 1 81 ? -2.387 4.150 -3.280 1.00 98.56 81 LEU A CA 1
ATOM 621 C C . LEU A 1 81 ? -1.669 3.790 -4.567 1.00 98.56 81 LEU A C 1
ATOM 623 O O . LEU A 1 81 ? -1.806 2.686 -5.099 1.00 98.56 81 LEU A O 1
ATOM 627 N N . ARG A 1 82 ? -0.842 4.719 -5.034 1.00 98.56 82 ARG A N 1
ATOM 628 C CA . ARG A 1 82 ? 0.052 4.482 -6.162 1.00 98.56 82 ARG A CA 1
ATOM 629 C C . ARG A 1 82 ? 1.342 5.260 -5.985 1.00 98.56 82 ARG A C 1
ATOM 631 O O . ARG A 1 82 ? 1.305 6.443 -5.660 1.00 98.56 82 ARG A O 1
ATOM 638 N N . VAL A 1 83 ? 2.473 4.606 -6.234 1.00 98.38 83 VAL A N 1
ATOM 639 C CA . VAL A 1 83 ? 3.785 5.257 -6.353 1.00 98.38 83 VAL A CA 1
ATOM 640 C C . VAL A 1 83 ? 4.068 5.443 -7.850 1.00 98.38 83 VAL A C 1
ATOM 642 O O . VAL A 1 83 ? 4.425 4.468 -8.509 1.00 98.38 83 VAL A O 1
ATOM 645 N N . PRO A 1 84 ? 3.842 6.629 -8.440 1.00 97.31 84 PRO A N 1
ATOM 646 C CA . PRO A 1 84 ? 4.019 6.822 -9.879 1.00 97.31 84 PRO A CA 1
ATOM 647 C C . PRO A 1 84 ? 5.498 6.923 -10.269 1.00 97.31 84 PRO A C 1
ATOM 649 O O . PRO A 1 84 ? 6.299 7.525 -9.549 1.00 97.31 84 PRO A O 1
ATOM 652 N N . THR A 1 85 ? 5.871 6.384 -11.434 1.00 95.50 85 THR A N 1
ATOM 653 C CA . THR A 1 85 ? 7.185 6.684 -12.027 1.00 95.50 85 THR A CA 1
ATOM 654 C C . THR A 1 85 ? 7.243 8.109 -12.576 1.00 95.50 85 THR A C 1
ATOM 656 O O . THR A 1 85 ? 6.248 8.675 -13.035 1.00 95.50 85 THR A O 1
ATOM 659 N N . LEU A 1 86 ? 8.443 8.700 -12.564 1.00 94.25 86 LEU A N 1
ATOM 660 C CA . LEU A 1 86 ? 8.698 9.931 -13.307 1.00 94.25 86 LEU A CA 1
ATOM 661 C C . LEU A 1 86 ? 8.652 9.635 -14.810 1.00 94.25 86 LEU A C 1
ATOM 663 O O . LEU A 1 86 ? 9.247 8.669 -15.286 1.00 94.25 86 LEU A O 1
ATOM 667 N N . CYS A 1 87 ? 7.979 10.502 -15.566 1.00 93.62 87 CYS A N 1
ATOM 668 C CA . CYS A 1 87 ? 7.914 10.397 -17.018 1.00 93.62 87 CYS A CA 1
ATOM 669 C C . CYS A 1 87 ? 9.316 10.370 -17.640 1.00 93.62 87 CYS A C 1
ATOM 671 O O . CYS A 1 87 ? 10.110 11.283 -17.418 1.00 93.62 87 CYS A O 1
ATOM 673 N N . ILE A 1 88 ? 9.566 9.399 -18.523 1.00 94.06 88 ILE A N 1
ATOM 674 C CA . ILE A 1 88 ? 10.852 9.239 -19.222 1.00 94.06 88 ILE A CA 1
ATOM 675 C C . ILE A 1 88 ? 11.311 10.514 -19.946 1.00 94.06 88 ILE A C 1
ATOM 677 O O . ILE A 1 88 ? 12.498 10.823 -19.987 1.00 94.06 88 ILE A O 1
ATOM 681 N N . HIS A 1 89 ? 10.367 11.297 -20.476 1.00 95.81 89 HIS A N 1
ATOM 682 C CA . HIS A 1 89 ? 10.620 12.563 -21.170 1.00 95.81 89 HIS A CA 1
ATOM 683 C C . HIS A 1 89 ? 11.309 13.617 -20.291 1.00 95.81 89 HIS A C 1
ATOM 685 O O . HIS A 1 89 ? 11.988 14.490 -20.821 1.00 95.81 89 HIS A O 1
ATOM 691 N N . LEU A 1 90 ? 11.132 13.530 -18.970 1.00 94.81 90 LEU A N 1
ATOM 692 C CA . LEU A 1 90 ? 11.714 14.441 -17.983 1.00 94.81 90 LEU A CA 1
ATOM 693 C C . LEU A 1 90 ? 13.039 13.922 -17.407 1.00 94.81 90 LEU A C 1
ATOM 695 O O . LEU A 1 90 ? 13.607 14.569 -16.536 1.00 94.81 90 LEU A O 1
ATOM 699 N N . GLN A 1 91 ? 13.515 12.767 -17.875 1.00 91.38 91 GLN A N 1
ATOM 700 C CA . GLN A 1 91 ? 14.761 12.149 -17.428 1.00 91.38 91 GLN A CA 1
ATOM 701 C C . GLN A 1 91 ? 15.856 12.315 -18.478 1.00 91.38 91 GLN A C 1
ATOM 703 O O . GLN A 1 91 ? 15.584 12.196 -19.682 1.00 91.38 91 GLN A O 1
ATOM 708 N N . SER A 1 92 ? 17.096 12.512 -18.031 1.00 91.88 92 SER A N 1
ATOM 709 C CA . SER A 1 92 ? 18.277 12.427 -18.891 1.00 91.88 92 SER A CA 1
ATOM 710 C C . SER A 1 92 ? 18.502 10.983 -19.377 1.00 91.88 92 SER A C 1
ATOM 712 O O . SER A 1 92 ? 18.005 10.038 -18.758 1.00 91.88 92 SER A O 1
ATOM 714 N N . PRO A 1 93 ? 19.237 10.764 -20.484 1.00 90.94 93 PRO A N 1
ATOM 715 C CA . PRO A 1 93 ? 19.615 9.419 -20.922 1.00 90.94 93 PRO A CA 1
ATOM 716 C C . PRO A 1 93 ? 20.288 8.581 -19.822 1.00 90.94 93 PRO A C 1
ATOM 718 O O . PRO A 1 93 ? 19.940 7.418 -19.645 1.00 90.94 93 PRO A O 1
ATOM 721 N N . GLU A 1 94 ? 21.178 9.182 -19.034 1.00 89.31 94 GLU A N 1
ATOM 722 C CA . GLU A 1 94 ? 21.919 8.516 -17.957 1.00 89.31 94 GLU A CA 1
ATOM 723 C C . GLU A 1 94 ? 21.004 8.106 -16.791 1.00 89.31 94 GLU A C 1
ATOM 725 O O . GLU A 1 94 ? 21.141 7.019 -16.226 1.00 89.31 94 GLU A O 1
ATOM 730 N N . GLU A 1 95 ? 20.031 8.950 -16.435 1.00 87.44 95 GLU A N 1
ATOM 731 C CA . GLU A 1 95 ? 19.055 8.645 -15.380 1.00 87.44 95 GLU A CA 1
ATOM 732 C C . GLU A 1 95 ? 18.165 7.452 -15.748 1.00 87.44 95 GLU A C 1
ATOM 734 O O . GLU A 1 95 ? 17.807 6.650 -14.879 1.00 87.44 95 GLU A O 1
ATOM 739 N N . ARG A 1 96 ? 17.847 7.308 -17.041 1.00 85.88 96 ARG A N 1
ATOM 740 C CA . ARG A 1 96 ? 17.048 6.191 -17.567 1.00 85.88 96 ARG A CA 1
ATOM 741 C C . ARG A 1 96 ? 17.783 4.856 -17.462 1.00 85.88 96 ARG A C 1
ATOM 743 O O . ARG A 1 96 ? 17.136 3.839 -17.239 1.00 85.88 96 ARG A O 1
ATOM 750 N N . GLU A 1 97 ? 19.109 4.850 -17.595 1.00 86.19 97 GLU A N 1
ATOM 751 C CA . GLU A 1 97 ? 19.917 3.627 -17.504 1.00 86.19 97 GLU A CA 1
ATOM 752 C C . GLU A 1 97 ? 20.102 3.140 -16.059 1.00 86.19 97 GLU A C 1
ATOM 754 O O . GLU A 1 97 ? 20.142 1.936 -15.812 1.00 86.19 97 GLU A O 1
ATOM 759 N N . ALA A 1 98 ? 20.202 4.055 -15.088 1.00 80.12 98 ALA A N 1
ATOM 760 C CA . ALA A 1 98 ? 20.601 3.714 -13.721 1.00 80.12 98 ALA A CA 1
ATOM 761 C C . ALA A 1 98 ? 19.442 3.417 -12.746 1.00 80.12 98 ALA A C 1
ATOM 763 O O . ALA A 1 98 ? 19.713 2.939 -11.644 1.00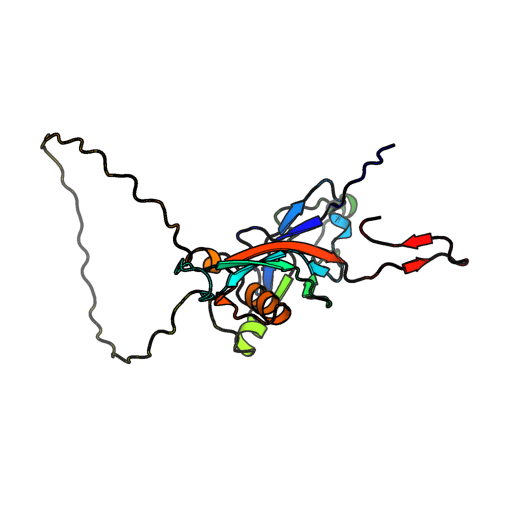 80.12 98 ALA A O 1
ATOM 764 N N . PHE A 1 99 ? 18.187 3.740 -13.102 1.00 78.06 99 PHE A N 1
ATOM 765 C CA . PHE A 1 99 ? 16.984 3.713 -12.239 1.00 78.06 99 PHE A CA 1
ATOM 766 C C . PHE A 1 99 ? 17.285 3.898 -10.736 1.00 78.06 99 PHE A C 1
ATOM 768 O O . PHE A 1 99 ? 16.972 3.067 -9.876 1.00 78.06 99 PHE A O 1
ATOM 775 N N . LYS A 1 100 ? 17.962 5.003 -10.407 1.00 88.44 100 LYS A N 1
ATOM 776 C CA . LYS A 1 100 ? 18.404 5.296 -9.043 1.00 88.44 100 LYS A CA 1
ATOM 777 C C . LYS A 1 100 ? 17.271 5.950 -8.256 1.00 88.44 100 LYS A C 1
ATOM 779 O O . LYS A 1 100 ? 17.045 7.154 -8.338 1.00 88.44 100 LYS A O 1
ATOM 784 N N . VAL A 1 101 ? 16.569 5.151 -7.462 1.00 89.50 101 VAL A N 1
ATOM 785 C CA . VAL A 1 101 ? 15.459 5.618 -6.621 1.00 89.50 101 VAL A CA 1
ATOM 786 C C . VAL A 1 101 ? 15.982 6.179 -5.298 1.00 89.50 101 VAL A C 1
ATOM 788 O O . VAL A 1 101 ? 16.655 5.474 -4.544 1.00 89.50 101 VAL A O 1
ATOM 791 N N . ASN A 1 102 ? 15.627 7.426 -4.978 1.00 94.50 102 ASN A N 1
ATOM 792 C CA . ASN A 1 102 ? 15.732 7.941 -3.617 1.00 94.50 102 ASN A CA 1
ATOM 793 C C . ASN A 1 102 ? 14.551 7.398 -2.797 1.00 94.50 102 ASN A C 1
ATOM 795 O O . ASN A 1 102 ? 13.394 7.663 -3.116 1.00 94.50 102 ASN A O 1
ATOM 799 N N . LYS A 1 103 ? 14.849 6.619 -1.753 1.00 95.25 103 LYS A N 1
ATOM 800 C CA . LYS A 1 103 ? 13.832 5.933 -0.944 1.00 95.25 103 LYS A CA 1
ATOM 801 C C . LYS A 1 103 ? 12.955 6.877 -0.121 1.00 95.25 103 LYS A C 1
ATOM 803 O O . LYS A 1 103 ? 11.846 6.494 0.219 1.00 95.25 103 LYS A O 1
ATOM 808 N N . GLU A 1 104 ? 13.450 8.067 0.201 1.00 95.19 104 GLU A N 1
ATOM 809 C CA . GLU A 1 104 ? 12.714 9.053 0.994 1.00 95.19 104 GLU A CA 1
ATOM 810 C C . GLU A 1 104 ? 11.870 9.965 0.101 1.00 95.19 104 GLU A C 1
ATOM 812 O O . GLU A 1 104 ? 10.740 10.300 0.438 1.00 95.19 104 GLU A O 1
ATOM 817 N N . ASP A 1 105 ? 12.378 10.332 -1.075 1.00 94.25 105 ASP A N 1
ATOM 818 C CA . ASP A 1 105 ? 11.700 11.323 -1.913 1.00 94.25 105 ASP A CA 1
ATOM 819 C C . ASP A 1 105 ? 10.781 10.701 -2.966 1.00 94.25 105 ASP A C 1
ATOM 821 O O . ASP A 1 105 ? 9.725 11.261 -3.264 1.00 94.25 105 ASP A O 1
ATOM 825 N N . HIS A 1 106 ? 11.159 9.548 -3.529 1.00 96.44 106 HIS A N 1
ATOM 826 C CA . HIS A 1 106 ? 10.511 8.992 -4.723 1.00 96.44 106 HIS A CA 1
ATOM 827 C C . HIS A 1 106 ? 9.532 7.846 -4.427 1.00 96.44 106 HIS A C 1
ATOM 829 O O . HIS A 1 106 ? 8.842 7.406 -5.339 1.00 96.44 106 HIS A O 1
ATOM 835 N N . LEU A 1 107 ? 9.474 7.339 -3.189 1.00 97.50 107 LEU A N 1
ATOM 836 C CA . LEU A 1 107 ? 8.605 6.209 -2.820 1.00 97.50 107 LEU A CA 1
ATOM 837 C C . LEU A 1 107 ? 7.291 6.621 -2.154 1.00 97.50 107 LEU A C 1
ATOM 839 O O . LEU A 1 107 ? 6.526 5.742 -1.768 1.00 97.50 107 LEU A O 1
ATOM 843 N N . GLN A 1 108 ? 7.015 7.923 -2.034 1.00 97.81 108 GLN A N 1
ATOM 844 C CA . GLN A 1 108 ? 5.819 8.391 -1.337 1.00 97.81 108 GLN A CA 1
ATOM 845 C C . GLN A 1 108 ? 4.565 8.230 -2.206 1.00 97.81 108 GLN A C 1
ATOM 847 O O . GLN A 1 108 ? 4.422 8.943 -3.209 1.00 97.81 108 GLN A O 1
ATOM 852 N N . PRO A 1 109 ? 3.657 7.293 -1.865 1.00 98.31 109 PRO A N 1
ATOM 853 C CA . PRO A 1 109 ? 2.461 7.047 -2.651 1.00 98.31 109 PRO A CA 1
ATOM 854 C C . PRO A 1 109 ? 1.504 8.238 -2.597 1.00 98.31 109 PRO A C 1
ATOM 856 O O . PRO A 1 109 ? 1.379 8.920 -1.579 1.00 98.31 109 PRO A O 1
ATOM 859 N N . ILE A 1 110 ? 0.782 8.445 -3.693 1.00 98.38 110 ILE A N 1
ATOM 860 C CA . ILE A 1 110 ? -0.339 9.381 -3.770 1.00 98.38 110 ILE A CA 1
ATOM 861 C C . ILE A 1 110 ? -1.600 8.666 -3.277 1.00 98.38 110 ILE A C 1
ATOM 863 O O . ILE A 1 110 ? -1.885 7.554 -3.723 1.00 98.38 110 ILE A O 1
ATOM 867 N N . LEU A 1 111 ? -2.340 9.319 -2.378 1.00 97.44 111 LEU A N 1
ATOM 868 C CA . LEU A 1 111 ? -3.629 8.871 -1.840 1.00 97.44 111 LEU A CA 1
ATOM 869 C C . LEU A 1 111 ? -4.804 9.556 -2.548 1.00 97.44 111 LEU A C 1
ATOM 871 O O . LEU A 1 111 ? -5.760 8.903 -2.951 1.00 97.44 111 LEU A O 1
ATOM 875 N N . ALA A 1 112 ? -4.753 10.883 -2.674 1.00 96.88 112 ALA A N 1
ATOM 876 C CA . ALA A 1 112 ? -5.853 11.680 -3.212 1.00 96.88 112 ALA A CA 1
ATOM 877 C C . ALA A 1 112 ? -5.372 13.059 -3.687 1.00 96.88 112 ALA A C 1
ATOM 879 O O . ALA A 1 112 ? -4.244 13.467 -3.425 1.00 96.88 112 ALA A O 1
ATOM 880 N N . MET A 1 113 ? -6.248 13.804 -4.360 1.00 96.50 113 MET A N 1
ATOM 881 C CA . MET A 1 113 ? -6.024 15.216 -4.685 1.00 96.50 113 MET A CA 1
ATOM 882 C C . MET A 1 113 ? -6.619 16.116 -3.601 1.00 96.50 113 MET A C 1
ATOM 884 O O . MET A 1 113 ? -7.759 15.911 -3.179 1.00 96.50 113 MET A O 1
ATOM 888 N N . GLU A 1 114 ? -5.903 17.176 -3.224 1.00 92.56 114 GLU A N 1
ATOM 889 C CA . GLU A 1 114 ? -6.390 18.185 -2.267 1.00 92.56 114 GLU A CA 1
ATOM 890 C C . GLU A 1 114 ? -7.694 18.853 -2.742 1.00 92.56 114 GLU A C 1
ATOM 892 O O . GLU A 1 114 ? -8.603 19.119 -1.948 1.00 92.56 114 GLU A O 1
ATOM 897 N N . ALA A 1 115 ? -7.816 19.070 -4.056 1.00 89.88 115 ALA A N 1
ATOM 898 C CA . ALA A 1 115 ? -9.000 19.660 -4.672 1.00 89.88 115 ALA A CA 1
ATOM 899 C C . ALA A 1 115 ? -10.252 18.791 -4.474 1.00 89.88 115 ALA A C 1
ATOM 901 O O . ALA A 1 115 ? -11.309 19.308 -4.125 1.00 89.88 115 ALA A O 1
ATOM 902 N N . LEU A 1 116 ? -10.132 17.469 -4.646 1.00 86.19 116 LEU A N 1
ATOM 903 C CA . LEU A 1 116 ? -11.266 16.556 -4.487 1.00 86.19 116 LEU A CA 1
ATOM 904 C C . LEU A 1 116 ? -11.687 16.445 -3.019 1.00 86.19 116 LEU A C 1
ATOM 906 O O . LEU A 1 116 ? -12.879 16.495 -2.733 1.00 86.19 116 LEU A O 1
ATOM 910 N N . LYS A 1 117 ? -10.718 16.400 -2.097 1.00 85.00 117 LYS A N 1
ATOM 911 C CA . LYS A 1 117 ? -10.979 16.428 -0.650 1.00 85.00 117 LYS A CA 1
ATOM 912 C C . LYS A 1 117 ? -11.769 17.669 -0.225 1.00 85.00 117 LYS A C 1
ATOM 914 O O . LYS A 1 117 ? -12.660 17.602 0.614 1.00 85.00 117 LYS A O 1
ATOM 919 N N . SER A 1 118 ? -11.446 18.823 -0.805 1.00 83.81 118 SER A N 1
ATOM 920 C CA . SER A 1 118 ? -12.150 20.075 -0.497 1.00 83.81 118 SER A CA 1
ATOM 921 C C . SER A 1 118 ? -13.600 20.067 -0.992 1.00 83.81 118 SER A C 1
ATOM 923 O O . SER A 1 118 ? -14.453 20.719 -0.396 1.00 83.81 118 SER A O 1
ATOM 925 N N . LEU A 1 119 ? -13.883 19.319 -2.062 1.00 84.25 119 LEU A N 1
ATOM 926 C CA . LEU A 1 119 ? -15.218 19.183 -2.644 1.00 84.25 119 LEU A CA 1
ATOM 927 C C . LEU A 1 119 ? -16.064 18.101 -1.959 1.00 84.25 119 LEU A C 1
ATOM 929 O O . LEU A 1 119 ? -17.286 18.225 -1.949 1.00 84.25 119 LEU A O 1
ATOM 933 N N . SER A 1 120 ? -15.445 17.057 -1.393 1.00 79.00 120 SER A N 1
ATOM 934 C CA . SER A 1 120 ? -16.156 15.954 -0.728 1.00 79.00 120 SER A CA 1
ATOM 935 C C . SER A 1 120 ? -16.734 16.329 0.641 1.00 79.00 120 SER A C 1
ATOM 937 O O . SER A 1 120 ? -17.542 15.582 1.184 1.00 79.00 120 SER A O 1
ATOM 939 N N . GLY A 1 121 ? -16.367 17.489 1.200 1.00 64.75 121 GLY A N 1
ATOM 940 C CA . GLY A 1 121 ? -16.854 17.938 2.509 1.00 64.75 121 GLY A CA 1
ATOM 941 C C . GLY A 1 121 ? -16.257 17.170 3.696 1.00 64.75 121 GLY A C 1
ATOM 942 O O . GLY A 1 121 ? -16.697 17.363 4.825 1.00 64.75 121 GLY A O 1
ATOM 943 N N . GLU A 1 122 ? -15.229 16.343 3.475 1.00 61.25 122 GLU A N 1
ATOM 944 C CA . GLU A 1 122 ? -14.541 15.525 4.491 1.00 61.25 122 GLU A CA 1
ATOM 945 C C . GLU A 1 122 ? -13.546 16.358 5.330 1.00 61.25 122 GLU A C 1
ATOM 947 O O . GLU A 1 122 ? -12.378 16.009 5.524 1.00 61.25 122 GLU A O 1
ATOM 952 N N . GLN A 1 123 ? -13.999 17.520 5.807 1.00 51.84 123 GLN A N 1
ATOM 953 C CA . GLN A 1 123 ? -13.251 18.416 6.684 1.00 51.84 123 GLN A CA 1
ATOM 954 C C . GLN A 1 123 ? -13.590 18.134 8.149 1.00 51.84 123 GLN A C 1
ATOM 956 O O . GLN A 1 123 ? -14.287 18.920 8.783 1.00 51.84 123 GLN A O 1
ATOM 961 N N . GLN A 1 124 ? -13.070 17.053 8.728 1.00 51.78 124 GLN A N 1
ATOM 962 C CA . GLN A 1 124 ? -12.887 17.029 10.181 1.00 51.78 124 GLN A CA 1
ATOM 963 C C . GLN A 1 124 ? -11.478 16.546 10.539 1.00 51.78 124 GLN A C 1
ATOM 965 O O . GLN A 1 124 ? -11.089 15.436 10.172 1.00 51.78 124 GLN A O 1
ATOM 970 N N . PRO A 1 125 ? -10.659 17.382 11.207 1.00 52.69 125 PRO A N 1
ATOM 971 C CA . PRO A 1 125 ? -9.423 16.912 11.804 1.00 52.69 125 PRO A CA 1
ATOM 972 C C . PRO A 1 125 ? -9.759 15.951 12.949 1.00 52.69 125 PRO A C 1
ATOM 974 O O . PRO A 1 125 ? -10.545 16.277 13.836 1.00 52.69 125 PRO A O 1
ATOM 977 N N . VAL A 1 126 ? -9.129 14.778 12.947 1.00 48.03 126 VAL A N 1
ATOM 978 C CA . VAL A 1 126 ? -9.205 13.830 14.062 1.00 48.03 126 VAL A CA 1
ATOM 979 C C . VAL A 1 126 ? -8.582 14.502 15.291 1.00 48.03 126 VAL A C 1
ATOM 981 O O . VAL A 1 126 ? -7.373 14.735 15.315 1.00 48.03 126 VAL A O 1
ATOM 984 N N . GLY A 1 127 ? -9.402 14.850 16.290 1.00 47.50 127 GLY A N 1
ATOM 985 C CA . GLY A 1 127 ? -8.925 15.297 17.606 1.00 47.50 127 GLY A CA 1
ATOM 986 C C . GLY A 1 127 ? -9.240 16.732 18.054 1.00 47.50 127 GLY A C 1
ATOM 987 O O . GLY A 1 127 ? -8.696 17.134 19.080 1.00 47.50 127 GLY A O 1
ATOM 988 N N . GLN A 1 128 ? -10.110 17.494 17.377 1.00 37.66 128 GLN A N 1
ATOM 989 C CA . GLN A 1 128 ? -10.631 18.768 17.916 1.00 37.66 128 GLN A CA 1
ATOM 990 C C . GLN A 1 128 ? -12.128 18.655 18.255 1.00 37.66 128 GLN A C 1
ATOM 992 O O . GLN A 1 128 ? -12.897 18.220 17.397 1.00 37.66 128 GLN A O 1
ATOM 997 N N . PRO A 1 129 ? -12.582 19.046 19.465 1.00 35.84 129 PRO A N 1
ATOM 998 C CA . PRO A 1 129 ? -14.010 19.206 19.715 1.00 35.84 129 PRO A CA 1
ATOM 999 C C . PRO A 1 129 ? -14.550 20.340 18.835 1.00 35.84 129 PRO A C 1
ATOM 1001 O O . PRO A 1 129 ? -13.891 21.366 18.662 1.00 35.84 129 PRO A O 1
ATOM 1004 N N . ALA A 1 130 ? -15.743 20.146 18.267 1.00 36.91 130 ALA A N 1
ATOM 1005 C CA . ALA A 1 130 ? -16.426 21.151 17.463 1.00 36.91 130 ALA A CA 1
ATOM 1006 C C . ALA A 1 130 ? -16.562 22.456 18.265 1.00 36.91 130 ALA A C 1
ATOM 1008 O O . ALA A 1 130 ? -17.269 22.499 19.271 1.00 36.91 130 ALA A O 1
ATOM 1009 N N . ALA A 1 131 ? -15.860 23.507 17.841 1.00 38.41 131 ALA A N 1
ATOM 1010 C CA . ALA A 1 131 ? -16.020 24.828 18.426 1.00 38.41 131 ALA A CA 1
ATOM 1011 C C . ALA A 1 131 ? -17.421 25.347 18.081 1.00 38.41 131 ALA A C 1
ATOM 1013 O O . ALA A 1 131 ? -17.773 25.480 16.907 1.00 38.41 131 ALA A O 1
ATOM 1014 N N . GLU A 1 132 ? -18.223 25.619 19.109 1.00 34.75 132 GLU A N 1
ATOM 1015 C CA . GLU A 1 132 ? -19.497 26.316 18.973 1.00 34.75 132 GLU A CA 1
ATOM 1016 C C . GLU A 1 132 ? -19.257 27.666 18.287 1.00 34.75 132 GLU A C 1
ATOM 1018 O O . GLU A 1 132 ? -18.461 28.492 18.737 1.00 34.75 132 GLU A O 1
ATOM 1023 N N . SER A 1 133 ? -19.935 27.881 17.161 1.00 32.31 133 SER A N 1
ATOM 1024 C CA . SER A 1 133 ? -19.867 29.113 16.385 1.00 32.31 133 SER A CA 1
ATOM 1025 C C . SER A 1 133 ? -20.553 30.257 17.141 1.00 32.31 133 SER A C 1
ATOM 1027 O O . SER A 1 133 ? -21.740 30.523 16.946 1.00 32.31 133 SER A O 1
ATOM 1029 N N . GLY A 1 134 ? -19.806 30.934 18.010 1.00 30.31 134 GLY A N 1
ATOM 1030 C CA . GLY A 1 134 ? -20.152 32.241 18.557 1.00 30.31 134 GLY A CA 1
ATOM 1031 C C . GLY A 1 134 ? -19.565 33.341 17.680 1.00 30.31 134 GLY A C 1
ATOM 1032 O O . GLY A 1 134 ? -18.357 33.559 17.675 1.00 30.31 134 GLY A O 1
ATOM 1033 N N . ALA A 1 135 ? -20.419 34.024 16.920 1.00 30.97 135 ALA A N 1
ATOM 1034 C CA . ALA A 1 135 ? -20.060 35.235 16.196 1.00 30.97 135 ALA A CA 1
ATOM 1035 C C . ALA A 1 135 ? -19.665 36.347 17.185 1.00 30.97 135 ALA A C 1
ATOM 1037 O O . ALA A 1 135 ? -20.451 36.697 18.064 1.00 30.97 135 ALA A O 1
ATOM 1038 N N . ALA A 1 136 ? -18.475 36.925 17.021 1.00 31.70 136 ALA A N 1
ATOM 1039 C CA . ALA A 1 136 ? -18.114 38.203 17.621 1.00 31.70 136 ALA A CA 1
ATOM 1040 C C . ALA A 1 136 ? -17.339 39.033 16.594 1.00 31.70 136 ALA A C 1
ATOM 1042 O O . ALA A 1 136 ? -16.371 38.573 15.989 1.00 31.70 136 ALA A O 1
ATOM 1043 N N . GLU A 1 137 ? -17.869 40.228 16.362 1.00 29.38 137 GLU A N 1
ATOM 1044 C CA . GLU A 1 137 ? -17.505 41.174 15.320 1.00 29.38 137 GLU A CA 1
ATOM 1045 C C . GLU A 1 137 ? -16.123 41.811 15.507 1.00 29.38 137 GLU A C 1
ATOM 1047 O O . GLU A 1 137 ? -15.562 41.883 16.600 1.00 29.38 137 GLU A O 1
ATOM 1052 N N . ALA A 1 138 ? -15.613 42.298 14.378 1.00 29.41 138 ALA A N 1
ATOM 1053 C CA . ALA A 1 138 ? -14.353 42.993 14.204 1.00 29.41 138 ALA A CA 1
ATOM 1054 C C . ALA A 1 138 ? -14.279 44.337 14.952 1.00 29.41 138 ALA A C 1
ATOM 1056 O O . ALA A 1 138 ? -15.246 45.094 15.015 1.00 29.41 138 ALA A O 1
ATOM 1057 N N . GLY A 1 139 ? -13.072 44.669 15.412 1.00 30.02 139 GLY A N 1
ATOM 1058 C CA . GLY A 1 139 ? -12.684 46.005 15.853 1.00 30.02 139 GLY A CA 1
ATOM 1059 C C . GLY A 1 139 ? -11.224 46.270 15.493 1.00 30.02 139 GLY A C 1
ATOM 1060 O O . GLY A 1 139 ? -10.322 45.722 16.119 1.00 30.02 139 GLY A O 1
ATOM 1061 N N . ASP A 1 140 ? -11.029 47.082 14.454 1.00 28.22 140 ASP A N 1
ATOM 1062 C CA . ASP A 1 140 ? -9.758 47.628 13.966 1.00 28.22 140 ASP A CA 1
ATOM 1063 C C . ASP A 1 140 ? -9.007 48.446 15.033 1.00 28.22 140 ASP A C 1
ATOM 1065 O O . ASP A 1 140 ? -9.613 49.180 15.815 1.00 28.22 140 ASP A O 1
ATOM 1069 N N . GLY A 1 141 ? -7.671 48.402 15.008 1.00 29.66 141 GLY A N 1
ATOM 1070 C CA . GLY A 1 141 ? -6.832 49.251 15.858 1.00 29.66 141 GLY A CA 1
ATOM 1071 C C . GLY A 1 141 ? -5.338 49.062 15.613 1.00 29.66 141 GLY A C 1
ATOM 1072 O O . GLY A 1 141 ? -4.726 48.109 16.080 1.00 29.66 141 GLY A O 1
ATOM 1073 N N . GLN A 1 142 ? -4.757 49.986 14.857 1.00 29.12 142 GLN A N 1
ATOM 1074 C CA . GLN A 1 142 ? -3.421 49.932 14.272 1.00 29.12 142 GLN A CA 1
ATOM 1075 C C . GLN A 1 142 ? -2.334 50.583 15.155 1.00 29.12 142 GLN A C 1
ATOM 1077 O O . GLN A 1 142 ? -2.569 51.607 15.791 1.00 29.12 142 GLN A O 1
ATOM 1082 N N . SER A 1 143 ? -1.102 50.076 15.004 1.00 28.98 143 SER A N 1
ATOM 1083 C CA . SER A 1 143 ? 0.209 50.752 15.146 1.00 28.98 143 SER A CA 1
ATOM 1084 C C . SER A 1 143 ? 0.830 50.999 16.534 1.00 28.98 143 SER A C 1
ATOM 1086 O O . SER A 1 143 ? 0.190 51.465 17.468 1.00 28.98 143 SER A O 1
ATOM 1088 N N . GLY A 1 144 ? 2.150 50.766 16.604 1.00 27.89 144 GLY A N 1
ATOM 1089 C CA . GLY A 1 144 ? 3.031 51.257 17.667 1.00 27.89 144 GLY A CA 1
ATOM 1090 C C . GLY A 1 144 ? 4.339 50.470 17.787 1.00 27.89 144 GLY A C 1
ATOM 1091 O O . GLY A 1 144 ? 4.409 49.508 18.540 1.00 27.89 144 GLY A O 1
ATOM 1092 N N . ALA A 1 145 ? 5.370 50.873 17.043 1.00 27.80 145 ALA A N 1
ATOM 1093 C CA . ALA A 1 145 ? 6.744 50.389 17.185 1.00 27.80 145 ALA A CA 1
ATOM 1094 C C . ALA A 1 145 ? 7.484 51.126 18.318 1.00 27.80 145 ALA A C 1
ATOM 1096 O O . ALA A 1 145 ? 7.308 52.336 18.438 1.00 27.80 145 ALA A O 1
ATOM 1097 N N . ALA A 1 146 ? 8.350 50.431 19.070 1.00 31.41 146 ALA A N 1
ATOM 1098 C CA . ALA A 1 146 ? 9.557 51.003 19.684 1.00 31.41 146 ALA A CA 1
ATOM 1099 C C . ALA A 1 146 ? 10.523 49.918 20.220 1.00 31.41 146 ALA A C 1
ATOM 1101 O O . ALA A 1 146 ? 10.140 49.014 20.958 1.00 31.41 146 ALA A O 1
ATOM 1102 N N . GLU A 1 147 ? 11.781 50.079 19.812 1.00 25.77 147 GLU A N 1
ATOM 1103 C CA . GLU A 1 147 ? 13.077 49.642 20.369 1.00 25.77 147 GLU A CA 1
ATOM 1104 C C . GLU A 1 147 ? 13.201 49.936 21.894 1.00 25.77 147 GLU A C 1
ATOM 1106 O O . GLU A 1 147 ? 12.413 50.711 22.417 1.00 25.77 147 GLU A O 1
ATOM 1111 N N . SER A 1 148 ? 14.143 49.487 22.740 1.00 29.84 148 SER A N 1
ATOM 1112 C CA . SER A 1 148 ? 15.416 48.744 22.697 1.00 29.84 148 SER A CA 1
ATOM 1113 C C . SER A 1 148 ? 15.863 48.431 24.153 1.00 29.84 148 SER A C 1
ATOM 1115 O O . SER A 1 148 ? 15.452 49.120 25.078 1.00 29.84 148 SER A O 1
ATOM 1117 N N . ALA A 1 149 ? 16.721 47.411 24.303 1.00 27.16 149 ALA A N 1
ATOM 1118 C CA . ALA A 1 149 ? 17.915 47.262 25.169 1.00 27.16 149 ALA A CA 1
ATOM 1119 C C . ALA A 1 149 ? 18.008 47.763 26.644 1.00 27.16 149 ALA A C 1
ATOM 1121 O O . ALA A 1 149 ? 17.740 48.916 26.961 1.00 27.16 149 ALA A O 1
ATOM 1122 N N . GLY A 1 150 ? 18.643 46.916 27.4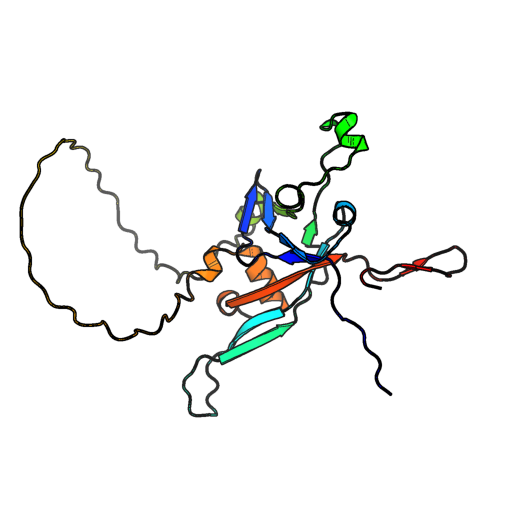81 1.00 27.27 150 GLY A N 1
ATOM 1123 C CA . GLY A 1 150 ? 19.352 47.254 28.740 1.00 27.27 150 GLY A CA 1
ATOM 1124 C C . GLY A 1 150 ? 18.905 46.385 29.932 1.00 27.27 150 GLY A C 1
ATOM 1125 O O . GLY A 1 150 ? 17.815 46.589 30.439 1.00 27.27 150 GLY A O 1
ATOM 1126 N N . ALA A 1 151 ? 19.551 45.262 30.269 1.00 28.16 151 ALA A N 1
ATOM 1127 C CA . ALA A 1 151 ? 20.813 45.075 31.010 1.00 28.16 151 ALA A CA 1
ATOM 1128 C C . ALA A 1 151 ? 20.712 45.175 32.558 1.00 28.16 151 ALA A C 1
ATOM 1130 O O . ALA A 1 151 ? 20.555 46.257 33.110 1.00 28.16 151 ALA A O 1
ATOM 1131 N N . ASP A 1 152 ? 20.964 44.014 33.182 1.00 25.50 152 ASP A N 1
ATOM 1132 C CA . ASP A 1 152 ? 21.780 43.755 34.388 1.00 25.50 152 ASP A CA 1
ATOM 1133 C C . ASP A 1 152 ? 21.163 43.605 35.807 1.00 25.50 152 ASP A C 1
ATOM 1135 O O . ASP A 1 152 ? 20.315 44.368 36.256 1.00 25.50 152 ASP A O 1
ATOM 1139 N N . ALA A 1 153 ? 21.762 42.619 36.498 1.00 29.50 153 ALA A N 1
ATOM 1140 C CA . ALA A 1 153 ? 21.947 42.381 37.933 1.00 29.50 153 ALA A CA 1
ATOM 1141 C C . ALA A 1 153 ? 20.859 41.701 38.804 1.00 29.50 153 ALA A C 1
ATOM 1143 O O . ALA A 1 153 ? 19.953 42.336 39.331 1.00 29.50 153 ALA A O 1
ATOM 1144 N N . GLY A 1 154 ? 21.142 40.429 39.142 1.00 25.31 154 GLY A N 1
ATOM 1145 C CA . GLY A 1 154 ? 21.428 40.024 40.532 1.00 25.31 154 GLY A CA 1
ATOM 1146 C C . GLY A 1 154 ? 20.314 39.351 41.349 1.00 25.31 154 GLY A C 1
ATOM 1147 O O . GLY A 1 154 ? 19.297 39.966 41.644 1.00 25.31 154 GLY A O 1
ATOM 1148 N N . GLY A 1 155 ? 20.568 38.127 41.838 1.00 28.31 155 GLY A N 1
ATOM 1149 C CA . GLY A 1 155 ? 19.810 37.544 42.956 1.00 28.31 155 GLY A CA 1
ATOM 1150 C C . GLY A 1 155 ? 19.880 36.019 43.064 1.00 28.31 155 GLY A C 1
ATOM 1151 O O . GLY A 1 155 ? 19.038 35.323 42.509 1.00 28.31 155 GLY A O 1
ATOM 1152 N N . GLU A 1 156 ? 20.866 35.506 43.802 1.00 25.81 156 GLU A N 1
ATOM 1153 C CA . GLU A 1 156 ? 20.946 34.109 44.251 1.00 25.81 156 GLU A CA 1
ATOM 1154 C C . GLU A 1 156 ? 19.878 33.800 45.319 1.00 25.81 156 GLU A C 1
ATOM 1156 O O . GLU A 1 156 ? 19.619 34.616 46.205 1.00 25.81 156 GLU A O 1
ATOM 1161 N N . GLY A 1 157 ? 19.303 32.594 45.289 1.00 28.62 157 GLY A N 1
ATOM 1162 C CA . GLY A 1 157 ? 18.418 32.093 46.345 1.00 28.62 157 GLY A CA 1
ATOM 1163 C C . GLY A 1 157 ? 18.003 30.644 46.102 1.00 28.62 157 GLY A C 1
ATOM 1164 O O . GLY A 1 157 ? 17.165 30.370 45.251 1.00 28.62 157 GLY A O 1
ATOM 1165 N N . GLY A 1 158 ? 18.637 29.719 46.827 1.00 25.95 158 GLY A N 1
ATOM 1166 C CA . GLY A 1 158 ? 18.453 28.274 46.700 1.00 25.95 158 GLY A CA 1
ATOM 1167 C C . GLY A 1 158 ? 17.114 27.735 47.213 1.00 25.95 158 GLY A C 1
ATOM 1168 O O . GLY A 1 158 ? 16.426 28.354 48.023 1.00 25.95 158 GLY A O 1
ATOM 1169 N N . GLY A 1 159 ? 16.788 26.527 46.752 1.00 27.92 159 GLY A N 1
ATOM 1170 C CA . GLY A 1 159 ? 15.607 25.772 47.162 1.00 27.92 159 GLY A CA 1
ATOM 1171 C C . GLY A 1 159 ? 15.344 24.604 46.219 1.00 27.92 159 GLY A C 1
ATOM 1172 O O . GLY A 1 159 ? 14.336 24.584 45.520 1.00 27.92 159 GLY A O 1
ATOM 1173 N N . GLU A 1 160 ? 16.272 23.649 46.163 1.00 29.72 160 GLU A N 1
ATOM 1174 C CA . GLU A 1 160 ? 16.125 22.410 45.398 1.00 29.72 160 GLU A CA 1
ATOM 1175 C C . GLU A 1 160 ? 15.076 21.525 46.089 1.00 29.72 160 GLU A C 1
ATOM 1177 O O . GLU A 1 160 ? 15.351 20.805 47.047 1.00 29.72 160 GLU A O 1
ATOM 1182 N N . THR A 1 161 ? 13.828 21.647 45.639 1.00 29.95 161 THR A N 1
ATOM 1183 C CA . THR A 1 161 ? 12.756 20.699 45.944 1.00 29.95 161 THR A CA 1
ATOM 1184 C C . THR A 1 161 ? 12.487 19.923 44.668 1.00 29.95 161 THR A C 1
ATOM 1186 O O . THR A 1 161 ? 12.046 20.480 43.666 1.00 29.95 161 THR A O 1
ATOM 1189 N N . ALA A 1 162 ? 12.842 18.638 44.683 1.00 31.80 162 ALA A N 1
ATOM 1190 C CA . ALA A 1 162 ? 12.567 17.721 43.590 1.00 31.80 162 ALA A CA 1
ATOM 1191 C C . ALA A 1 162 ? 11.056 17.737 43.289 1.00 31.80 162 ALA A C 1
ATOM 1193 O O . ALA A 1 162 ? 10.267 17.435 44.192 1.00 31.80 162 ALA A O 1
ATOM 1194 N N . PRO A 1 163 ? 10.618 18.092 42.068 1.00 33.00 163 PRO A N 1
ATOM 1195 C CA . PRO A 1 163 ? 9.225 17.928 41.716 1.00 33.00 163 PRO A CA 1
ATOM 1196 C C . PRO A 1 163 ? 8.955 16.431 41.570 1.00 33.00 163 PRO A C 1
ATOM 1198 O O . PRO A 1 163 ? 9.671 15.710 40.876 1.00 33.00 163 PRO A O 1
ATOM 1201 N N . ALA A 1 164 ? 7.934 15.977 42.292 1.00 31.41 164 ALA A N 1
ATOM 1202 C CA . ALA A 1 164 ? 7.378 14.640 42.194 1.00 31.41 164 ALA A CA 1
ATOM 1203 C C . ALA A 1 164 ? 7.144 14.266 40.725 1.00 31.41 164 ALA A C 1
ATOM 1205 O O . ALA A 1 164 ? 6.629 15.084 39.961 1.00 31.41 164 ALA A O 1
ATOM 1206 N N . GLU A 1 165 ? 7.506 13.035 40.362 1.00 34.56 165 GLU A N 1
ATOM 1207 C CA . GLU A 1 165 ? 7.238 12.443 39.054 1.00 34.56 165 GLU A CA 1
ATOM 1208 C C . GLU A 1 165 ? 5.733 12.504 38.755 1.00 34.56 165 GLU A C 1
ATOM 1210 O O . GLU A 1 165 ? 4.942 11.655 39.169 1.00 34.56 165 GLU A O 1
ATOM 1215 N N . GLN A 1 166 ? 5.327 13.556 38.049 1.00 32.69 166 GLN A N 1
ATOM 1216 C CA . GLN A 1 166 ? 4.066 13.597 37.337 1.00 32.69 166 GLN A CA 1
ATOM 1217 C C . GLN A 1 166 ? 4.249 12.679 36.140 1.00 32.69 166 GLN A C 1
ATOM 1219 O O . GLN A 1 166 ? 4.995 12.995 35.216 1.00 32.69 166 GLN A O 1
ATOM 1224 N N . GLY A 1 167 ? 3.619 11.505 36.212 1.00 29.78 167 GLY A N 1
ATOM 1225 C CA . GLY A 1 167 ? 3.543 10.589 35.087 1.00 29.78 167 GLY A CA 1
ATOM 1226 C C . GLY A 1 167 ? 3.108 11.358 33.846 1.00 29.78 167 GLY A C 1
ATOM 1227 O O . GLY A 1 167 ? 2.060 12.004 33.854 1.00 29.78 167 GLY A O 1
ATOM 1228 N N . ASP A 1 168 ? 3.950 11.303 32.818 1.00 35.44 168 ASP A N 1
ATOM 1229 C CA . ASP A 1 168 ? 3.683 11.832 31.489 1.00 35.44 168 ASP A CA 1
ATOM 1230 C C . ASP A 1 168 ? 2.487 11.071 30.909 1.00 35.44 168 ASP A C 1
ATOM 1232 O O . ASP A 1 168 ? 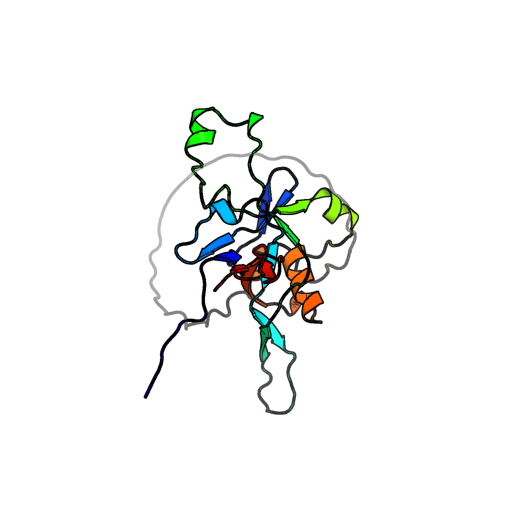2.612 10.038 30.250 1.00 35.44 168 ASP A O 1
ATOM 1236 N N . ALA A 1 169 ? 1.285 11.545 31.226 1.00 38.81 169 ALA A N 1
ATOM 1237 C CA . ALA A 1 169 ? 0.096 11.257 30.452 1.00 38.81 169 ALA A CA 1
ATOM 1238 C C . ALA A 1 169 ? 0.254 12.026 29.140 1.00 38.81 169 ALA A C 1
ATOM 1240 O O . ALA A 1 169 ? -0.341 13.088 28.962 1.00 38.81 169 ALA A O 1
ATOM 1241 N N . GLY A 1 170 ? 1.127 11.503 28.273 1.00 39.03 170 GLY A N 1
ATOM 1242 C CA . GLY A 1 170 ? 1.434 12.074 26.976 1.00 39.03 170 GLY A CA 1
ATOM 1243 C C . GLY A 1 170 ? 0.139 12.444 26.269 1.00 39.03 170 GLY A C 1
ATOM 1244 O O . GLY A 1 170 ? -0.801 11.645 26.206 1.00 39.03 170 GLY A O 1
ATOM 1245 N N . ASP A 1 171 ? 0.085 13.689 25.812 1.00 44.88 171 ASP A N 1
ATOM 1246 C CA . ASP A 1 171 ? -1.091 14.311 25.230 1.00 44.88 171 ASP A CA 1
ATOM 1247 C C . ASP A 1 171 ? -1.606 13.481 24.041 1.00 44.88 171 ASP A C 1
ATOM 1249 O O . ASP A 1 171 ? -1.110 13.561 22.909 1.00 44.88 171 ASP A O 1
ATOM 1253 N N . VAL A 1 172 ? -2.611 12.647 24.320 1.00 46.97 172 VAL A N 1
ATOM 1254 C CA . VAL A 1 172 ? -3.314 11.776 23.366 1.00 46.97 172 VAL A CA 1
ATOM 1255 C C . VAL A 1 172 ? -3.988 12.577 22.246 1.00 46.97 172 VAL A C 1
ATOM 1257 O O . VAL A 1 172 ? -4.401 11.982 21.252 1.00 46.97 172 VAL A O 1
ATOM 1260 N N . HIS A 1 173 ? -4.056 13.910 22.355 1.00 53.19 173 HIS A N 1
ATOM 1261 C CA . HIS A 1 173 ? -4.543 14.791 21.294 1.00 53.19 173 HIS A CA 1
ATOM 1262 C C . HIS A 1 173 ? -3.500 15.103 20.208 1.00 53.19 173 HIS A C 1
ATOM 1264 O O . HIS A 1 173 ? -3.864 15.579 19.133 1.00 53.19 173 HIS A O 1
ATOM 1270 N N . SER A 1 174 ? -2.214 14.801 20.420 1.00 68.94 174 SER A N 1
ATOM 1271 C CA . SER A 1 174 ? -1.151 15.167 19.470 1.00 68.94 174 SER A CA 1
ATOM 1272 C C . SER A 1 174 ? -0.982 14.196 18.289 1.00 68.94 174 SER A C 1
ATOM 1274 O O . SER A 1 174 ? -0.571 14.627 17.205 1.00 68.94 174 SER A O 1
ATOM 1276 N N . TRP A 1 175 ? -1.325 12.909 18.447 1.00 86.19 175 TRP A N 1
ATOM 1277 C CA . TRP A 1 175 ? -1.085 11.867 17.431 1.00 86.19 175 TRP A CA 1
ATOM 1278 C C . TRP A 1 175 ? -1.816 12.148 16.112 1.00 86.19 175 TRP A C 1
ATOM 1280 O O . TRP A 1 175 ? -1.203 12.110 15.042 1.00 86.19 175 TRP A O 1
ATOM 1290 N N . GLY A 1 176 ? -3.099 12.521 16.191 1.00 85.31 176 GLY A N 1
ATOM 1291 C CA . GLY A 1 176 ? -3.942 12.770 15.016 1.00 85.31 176 GLY A CA 1
ATOM 1292 C C . GLY A 1 176 ? -3.405 13.875 14.102 1.00 85.31 176 GLY A C 1
ATOM 1293 O O . GLY A 1 176 ? -3.572 13.806 12.887 1.00 85.31 176 GLY A O 1
ATOM 1294 N N . SER A 1 177 ? -2.666 14.850 14.650 1.00 89.94 177 SER A N 1
ATOM 1295 C CA . SER A 1 177 ? -2.060 15.942 13.868 1.00 89.94 177 SER A CA 1
ATOM 1296 C C . SER A 1 177 ? -1.020 15.466 12.845 1.00 89.94 177 SER A C 1
ATOM 1298 O O . SER A 1 177 ? -0.795 16.132 11.832 1.00 89.94 177 SER A O 1
ATOM 1300 N N . GLY A 1 178 ? -0.375 14.326 13.117 1.00 93.75 178 GLY A N 1
ATOM 1301 C CA . GLY A 1 178 ? 0.631 13.714 12.253 1.00 93.75 178 GLY A CA 1
ATOM 1302 C C . GLY A 1 178 ? 0.049 12.823 11.158 1.00 93.75 178 GLY A C 1
ATOM 1303 O O . GLY A 1 178 ? 0.816 12.347 10.320 1.00 93.75 178 GLY A O 1
ATOM 1304 N N . GLN A 1 179 ? -1.269 12.601 11.154 1.00 95.38 179 GLN A N 1
ATOM 1305 C CA . GLN A 1 179 ? -1.942 11.726 10.198 1.00 95.38 179 GLN A CA 1
ATOM 1306 C C . GLN A 1 179 ? -2.764 12.511 9.188 1.00 95.38 179 GLN A C 1
ATOM 1308 O O . GLN A 1 179 ? -3.297 13.584 9.473 1.00 95.38 179 GLN A O 1
ATOM 1313 N N . GLU A 1 180 ? -2.888 11.948 7.990 1.00 94.69 180 GLU A N 1
ATOM 1314 C CA . GLU A 1 180 ? -3.831 12.449 7.001 1.00 94.69 180 GLU A CA 1
ATOM 1315 C C . GLU A 1 180 ? -5.263 12.028 7.395 1.00 94.69 180 GLU A C 1
ATOM 1317 O O . GLU A 1 180 ? -5.524 10.827 7.505 1.00 94.69 180 GLU A O 1
ATOM 1322 N N . PRO A 1 181 ? -6.216 12.964 7.598 1.00 94.00 181 PRO A N 1
ATOM 1323 C CA . PRO A 1 181 ? -7.569 12.622 8.049 1.00 94.00 181 PRO A CA 1
ATOM 1324 C C . PRO A 1 181 ? -8.309 11.630 7.146 1.00 94.00 181 PRO A C 1
ATOM 1326 O O . PRO A 1 181 ? -9.060 10.800 7.654 1.00 94.00 181 PRO A O 1
ATOM 1329 N N . LEU A 1 182 ? -8.066 11.665 5.828 1.00 94.56 182 LEU A N 1
ATOM 1330 C CA . LEU A 1 182 ? -8.651 10.696 4.893 1.00 94.56 182 LEU A CA 1
ATOM 1331 C C . LEU A 1 182 ? -8.168 9.268 5.158 1.00 94.56 182 LEU A C 1
ATOM 1333 O O . LEU A 1 182 ? -8.960 8.333 5.085 1.00 94.56 182 LEU A O 1
ATOM 1337 N N . LEU A 1 183 ? -6.890 9.093 5.508 1.00 96.06 183 LEU A N 1
ATOM 1338 C CA . LEU A 1 183 ? -6.354 7.783 5.869 1.00 96.06 183 LEU A CA 1
ATOM 1339 C C . LEU A 1 183 ? -7.033 7.261 7.139 1.00 96.06 183 LEU A C 1
ATOM 1341 O O . LEU A 1 183 ? -7.520 6.135 7.149 1.00 96.06 183 LEU A O 1
ATOM 1345 N N . VAL A 1 184 ? -7.096 8.079 8.194 1.00 96.50 184 VAL A N 1
ATOM 1346 C CA . VAL A 1 184 ? -7.697 7.661 9.473 1.00 96.50 184 VAL A CA 1
ATOM 1347 C C . VAL A 1 184 ? -9.181 7.346 9.304 1.00 96.50 184 VAL A C 1
ATOM 1349 O O . VAL A 1 184 ? -9.639 6.316 9.792 1.00 96.50 184 VAL A O 1
ATOM 1352 N N . SER A 1 185 ? -9.912 8.182 8.564 1.00 95.56 185 SER A N 1
ATOM 1353 C CA . SER A 1 185 ? -11.338 7.974 8.289 1.00 95.56 185 SER A CA 1
ATOM 1354 C C . SER A 1 185 ? -11.572 6.683 7.507 1.00 95.56 185 SER A C 1
ATOM 1356 O O . SER A 1 185 ? -12.425 5.892 7.890 1.00 95.56 185 SER A O 1
ATOM 1358 N N . MET A 1 186 ? -10.754 6.411 6.484 1.00 96.62 186 MET A N 1
ATOM 1359 C CA . MET A 1 186 ? -10.826 5.170 5.709 1.00 96.62 186 MET A CA 1
ATOM 1360 C C . MET A 1 186 ? -10.554 3.924 6.568 1.00 96.62 186 MET A C 1
ATOM 1362 O O . MET A 1 186 ? -11.248 2.920 6.430 1.00 96.62 186 MET A O 1
ATOM 1366 N N . LEU A 1 187 ? -9.557 3.968 7.460 1.00 97.69 187 LEU A N 1
ATOM 1367 C CA . LEU A 1 187 ? -9.276 2.855 8.376 1.00 97.69 187 LEU A CA 1
ATOM 1368 C C . LEU A 1 187 ? -10.412 2.655 9.389 1.00 97.69 187 LEU A C 1
ATOM 1370 O O . LEU A 1 187 ? -10.764 1.520 9.705 1.00 97.69 187 LEU A O 1
ATOM 1374 N N . ALA A 1 188 ? -10.979 3.748 9.903 1.00 96.69 188 ALA A N 1
ATOM 1375 C CA . ALA A 1 188 ? -12.076 3.715 10.861 1.00 96.69 188 ALA A CA 1
ATOM 1376 C C . ALA A 1 188 ? -13.369 3.168 10.235 1.00 96.69 188 ALA A C 1
ATOM 1378 O O . ALA A 1 188 ? -14.031 2.328 10.847 1.00 96.69 188 ALA A O 1
ATOM 1379 N N . GLU A 1 189 ? -13.679 3.578 9.001 1.00 96.94 189 GLU A N 1
ATOM 1380 C CA . GLU A 1 189 ? -14.811 3.078 8.216 1.00 96.94 189 GLU A CA 1
ATOM 1381 C C . GLU A 1 189 ? -14.709 1.565 7.996 1.00 96.94 189 GLU A C 1
ATOM 1383 O O . GLU A 1 189 ? -15.650 0.840 8.319 1.00 96.94 189 GLU A O 1
ATOM 1388 N N . GLU A 1 190 ? -13.547 1.068 7.553 1.00 98.06 190 GLU A N 1
ATOM 1389 C CA . GLU A 1 190 ? -13.318 -0.372 7.351 1.00 98.06 190 GLU A CA 1
ATOM 1390 C C . GLU A 1 190 ? -13.503 -1.178 8.651 1.00 98.06 190 GLU A C 1
ATOM 1392 O O . GLU A 1 190 ? -13.943 -2.327 8.638 1.00 98.06 190 GLU A O 1
ATOM 1397 N N . LEU A 1 191 ? -13.188 -0.575 9.800 1.00 97.12 191 LEU A N 1
ATOM 1398 C CA . LEU A 1 191 ? -13.314 -1.202 11.117 1.00 97.12 191 LEU A CA 1
ATOM 1399 C C . LEU A 1 191 ? -14.685 -0.997 11.778 1.00 97.12 191 LEU A C 1
ATOM 1401 O O . LEU A 1 191 ? -14.918 -1.567 12.852 1.00 97.12 191 LEU A O 1
ATOM 1405 N N . GLY A 1 192 ? -15.571 -0.193 11.184 1.00 95.94 192 GLY A N 1
ATOM 1406 C CA . GLY A 1 192 ? -16.865 0.175 11.760 1.00 95.94 192 GLY A CA 1
ATOM 1407 C C . GLY A 1 192 ? -16.746 0.937 13.084 1.00 95.94 192 GLY A C 1
ATOM 1408 O O . GLY A 1 192 ? -17.521 0.690 14.010 1.00 95.94 192 GLY A O 1
ATOM 1409 N N . VAL A 1 193 ? -15.744 1.812 13.214 1.00 95.12 193 VAL A N 1
ATOM 1410 C CA . VAL A 1 193 ? -15.501 2.636 14.411 1.00 95.12 193 VAL A CA 1
ATOM 1411 C C . VAL A 1 193 ? -15.480 4.119 14.055 1.00 95.12 193 VAL A C 1
ATOM 1413 O O . VAL A 1 193 ? -15.336 4.488 12.894 1.00 95.12 193 VAL A O 1
ATOM 1416 N N . ALA A 1 194 ? -15.621 4.983 15.059 1.00 93.62 194 ALA A N 1
ATOM 1417 C CA . ALA A 1 194 ? -15.453 6.420 14.864 1.00 93.62 194 ALA A CA 1
ATOM 1418 C C . ALA A 1 194 ? -13.961 6.761 14.640 1.00 93.62 194 ALA A C 1
ATOM 1420 O O . ALA A 1 194 ? -13.114 6.142 15.297 1.00 93.62 194 ALA A O 1
ATOM 1421 N N . PRO A 1 195 ? -13.604 7.728 13.771 1.00 93.50 195 PRO A N 1
ATOM 1422 C CA . PRO A 1 195 ? -12.210 8.129 13.546 1.00 93.50 195 PRO A CA 1
ATOM 1423 C C . PRO A 1 195 ? -11.464 8.518 14.829 1.00 93.50 195 PRO A C 1
ATOM 1425 O O . PRO A 1 195 ? -10.281 8.227 14.970 1.00 93.50 195 PRO A O 1
ATOM 1428 N N . GLU A 1 196 ? -12.162 9.099 15.806 1.00 92.38 196 GLU A N 1
ATOM 1429 C CA . GLU A 1 196 ? -11.615 9.520 17.103 1.00 92.38 196 GLU A CA 1
ATOM 1430 C C . GLU A 1 196 ? -11.281 8.336 18.020 1.00 92.38 196 GLU A C 1
ATOM 1432 O O . GLU A 1 196 ? -10.552 8.483 19.004 1.00 92.38 196 GLU A O 1
ATOM 1437 N N . ALA A 1 197 ? -11.829 7.154 17.725 1.00 92.88 197 ALA A N 1
ATOM 1438 C CA . ALA A 1 197 ? -11.492 5.932 18.438 1.00 92.88 197 ALA A CA 1
ATOM 1439 C C . ALA A 1 197 ? -10.152 5.347 17.968 1.00 92.88 197 ALA A C 1
ATOM 1441 O O . ALA A 1 197 ? -9.560 4.557 18.704 1.00 92.88 197 ALA A O 1
ATOM 1442 N N . VAL A 1 198 ? -9.660 5.722 16.782 1.00 94.50 198 VAL A N 1
ATOM 1443 C CA . VAL A 1 198 ? -8.341 5.310 16.294 1.00 94.50 198 VAL A CA 1
ATOM 1444 C C . VAL A 1 198 ? -7.269 6.103 17.034 1.00 94.50 198 VAL A C 1
ATOM 1446 O O . VAL A 1 198 ? -7.256 7.330 16.994 1.00 94.50 198 VAL A O 1
ATOM 1449 N N . ILE A 1 199 ? -6.366 5.395 17.710 1.00 94.19 199 ILE A N 1
ATOM 1450 C CA . ILE A 1 199 ? -5.292 6.024 18.494 1.00 94.19 199 ILE A CA 1
ATOM 1451 C C . ILE A 1 199 ? -3.893 5.735 17.956 1.00 94.19 199 ILE A C 1
ATOM 1453 O O . ILE A 1 199 ? -2.975 6.488 18.258 1.00 94.19 199 ILE A O 1
ATOM 1457 N N . ASP A 1 200 ? -3.726 4.642 17.208 1.00 95.44 200 ASP A N 1
ATOM 1458 C CA . ASP A 1 200 ? -2.476 4.291 16.538 1.00 95.44 200 ASP A CA 1
ATOM 1459 C C . ASP A 1 200 ? -2.713 3.225 15.458 1.00 95.44 200 ASP A C 1
ATOM 1461 O O . ASP A 1 200 ? -3.740 2.536 15.469 1.00 95.44 200 ASP A O 1
ATOM 1465 N N . PHE A 1 201 ? -1.762 3.041 14.545 1.00 96.94 201 PHE A N 1
ATOM 1466 C CA . PHE A 1 201 ? -1.781 1.941 13.584 1.00 96.94 201 PHE A CA 1
ATOM 1467 C C . PHE A 1 201 ? -0.372 1.516 13.159 1.00 96.94 201 PHE A C 1
ATOM 1469 O O . PHE 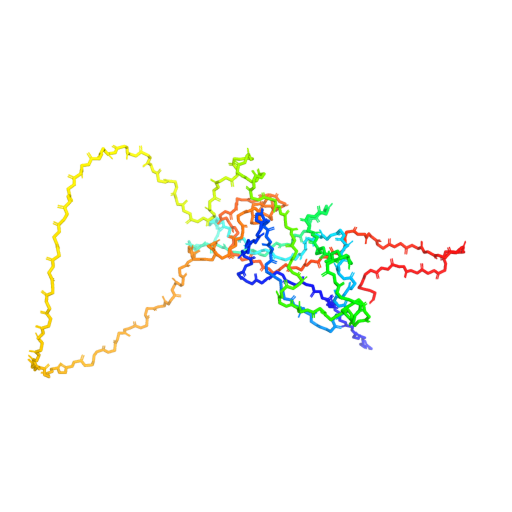A 1 201 ? 0.547 2.318 13.052 1.00 96.94 201 PHE A O 1
ATOM 1476 N N . GLU A 1 202 ? -0.226 0.237 12.822 1.00 97.94 202 GLU A N 1
ATOM 1477 C CA . GLU A 1 202 ? 0.927 -0.278 12.087 1.00 97.94 202 GLU A CA 1
ATOM 1478 C C . GLU A 1 202 ? 0.408 -0.892 10.795 1.00 97.94 202 GLU A C 1
ATOM 1480 O O . GLU A 1 202 ? -0.234 -1.946 10.797 1.00 97.94 202 GLU A O 1
ATOM 1485 N N . CYS A 1 203 ? 0.658 -0.198 9.692 1.00 98.25 203 CYS A N 1
ATOM 1486 C CA . CYS A 1 203 ? 0.089 -0.512 8.394 1.00 98.25 203 CYS A CA 1
ATOM 1487 C C . CYS A 1 203 ? 1.188 -0.630 7.338 1.00 98.25 203 CYS A C 1
ATOM 1489 O O . CYS A 1 203 ? 2.093 0.198 7.257 1.00 98.25 203 CYS A O 1
ATOM 1491 N N . SER A 1 204 ? 1.096 -1.673 6.521 1.00 98.50 204 SER A N 1
ATOM 1492 C CA . SER A 1 204 ? 1.967 -1.939 5.379 1.00 98.50 204 SER A CA 1
ATOM 1493 C C . SER A 1 204 ? 1.173 -1.815 4.087 1.00 98.50 204 SER A C 1
ATOM 1495 O O . SER A 1 204 ? 0.014 -2.240 4.010 1.00 98.50 204 SER A O 1
ATOM 1497 N N . LEU A 1 205 ? 1.805 -1.269 3.056 1.00 98.62 205 LEU A N 1
ATOM 1498 C CA . LEU A 1 205 ? 1.272 -1.304 1.707 1.00 98.62 205 LEU A CA 1
ATOM 1499 C C . LEU A 1 205 ? 1.390 -2.716 1.128 1.00 98.62 205 LEU A C 1
ATOM 1501 O O . LEU A 1 205 ? 2.331 -3.458 1.423 1.00 98.62 205 LEU A O 1
ATOM 1505 N N . TYR A 1 206 ? 0.453 -3.070 0.258 1.00 98.62 206 TYR A N 1
ATOM 1506 C CA . TYR A 1 206 ? 0.460 -4.327 -0.476 1.00 98.62 206 TYR A CA 1
ATOM 1507 C C . TYR A 1 206 ? -0.097 -4.152 -1.894 1.00 98.62 206 TYR A C 1
ATOM 1509 O O . TYR A 1 206 ? -0.936 -3.286 -2.127 1.00 98.62 206 TYR A O 1
ATOM 1517 N N . ASP A 1 207 ? 0.379 -4.974 -2.834 1.00 98.38 207 ASP A N 1
ATOM 1518 C CA . ASP A 1 207 ? -0.182 -5.066 -4.188 1.00 98.38 207 ASP A CA 1
ATOM 1519 C C . ASP A 1 207 ? -1.580 -5.695 -4.130 1.00 98.38 207 ASP A C 1
ATOM 1521 O O . ASP A 1 207 ? -1.759 -6.759 -3.531 1.00 98.38 207 ASP A O 1
ATOM 1525 N N . THR A 1 208 ? -2.562 -5.027 -4.732 1.00 98.19 208 THR A N 1
ATOM 1526 C CA . THR A 1 208 ? -3.943 -5.524 -4.824 1.00 98.19 208 THR A CA 1
ATOM 1527 C C . THR A 1 208 ? -4.100 -6.629 -5.865 1.00 98.19 208 THR A C 1
ATOM 1529 O O . THR A 1 208 ? -5.091 -7.362 -5.835 1.00 98.19 208 THR A O 1
ATOM 1532 N N . GLN A 1 209 ? -3.114 -6.817 -6.750 1.00 97.88 209 GLN A N 1
ATOM 1533 C CA . GLN A 1 209 ? -3.072 -7.967 -7.641 1.00 97.88 209 GLN A CA 1
ATOM 1534 C C . GLN A 1 209 ? -2.924 -9.263 -6.827 1.00 97.88 209 GLN A C 1
ATOM 1536 O O . GLN A 1 209 ? -1.883 -9.545 -6.229 1.00 97.88 209 GLN A O 1
ATOM 1541 N N . GLY A 1 210 ? -3.983 -10.076 -6.823 1.00 95.88 210 GLY A N 1
ATOM 1542 C CA . GLY A 1 210 ? -3.994 -11.374 -6.154 1.00 95.88 210 GLY A CA 1
ATOM 1543 C C . GLY A 1 210 ? -3.008 -12.381 -6.757 1.00 95.88 210 GLY A C 1
ATOM 1544 O O . GLY A 1 210 ? -2.572 -12.259 -7.905 1.00 95.88 210 GLY A O 1
ATOM 1545 N N . ALA A 1 211 ? -2.687 -13.416 -5.976 1.00 97.25 211 ALA A N 1
ATOM 1546 C CA . ALA A 1 211 ? -1.890 -14.542 -6.451 1.00 97.25 211 ALA A CA 1
ATOM 1547 C C . ALA A 1 211 ? -2.567 -15.228 -7.648 1.00 97.25 211 ALA A C 1
ATOM 1549 O O . ALA A 1 211 ? -3.789 -15.385 -7.686 1.00 97.25 211 ALA A O 1
ATOM 1550 N N . SER A 1 212 ? -1.769 -15.658 -8.619 1.00 97.75 212 SER A N 1
ATOM 1551 C CA . SER A 1 212 ? -2.259 -16.273 -9.852 1.00 97.75 212 SER A CA 1
ATOM 1552 C C . SER A 1 212 ? -1.341 -17.390 -10.337 1.00 97.75 212 SER A C 1
ATOM 1554 O O . SER A 1 212 ? -0.165 -17.452 -9.979 1.00 97.75 212 SER A O 1
ATOM 1556 N N . ILE A 1 213 ? -1.893 -18.283 -11.156 1.00 98.38 213 ILE A N 1
ATOM 1557 C CA . ILE A 1 213 ? -1.126 -19.281 -11.903 1.00 98.38 213 ILE A CA 1
ATOM 1558 C C . ILE A 1 213 ? -0.844 -18.725 -13.302 1.00 98.38 213 ILE A C 1
ATOM 1560 O O . ILE A 1 213 ? -1.745 -18.185 -13.944 1.00 98.38 213 ILE A O 1
ATOM 1564 N N . SER A 1 214 ? 0.395 -18.853 -13.771 1.00 97.44 214 SER A N 1
ATOM 1565 C CA . SER A 1 214 ? 0.837 -18.433 -15.103 1.00 97.44 214 SER A CA 1
ATOM 1566 C C . SER A 1 214 ? 1.637 -19.534 -15.813 1.00 97.44 214 SER A C 1
ATOM 1568 O O . SER A 1 214 ? 1.852 -20.617 -15.265 1.00 97.44 214 SER A O 1
ATOM 1570 N N . GLY A 1 215 ? 2.056 -19.265 -17.053 1.00 97.50 215 GLY A N 1
ATOM 1571 C CA . GLY A 1 215 ? 2.653 -20.257 -17.952 1.00 97.50 215 GLY A CA 1
ATOM 1572 C C . GLY A 1 215 ? 1.609 -20.908 -18.859 1.00 97.50 215 GLY A C 1
ATOM 1573 O O . GLY A 1 215 ? 0.438 -21.022 -18.498 1.00 97.50 215 GLY A O 1
ATOM 1574 N N . VAL A 1 216 ? 2.019 -21.320 -20.062 1.00 97.56 216 VAL A N 1
ATOM 1575 C CA . VAL A 1 216 ? 1.105 -21.903 -21.068 1.00 97.56 216 VAL A CA 1
ATOM 1576 C C . VAL A 1 216 ? 0.476 -23.207 -20.564 1.00 97.56 216 VAL A C 1
ATOM 1578 O O . VAL A 1 216 ? -0.634 -23.547 -20.974 1.00 97.56 216 VAL A O 1
ATOM 1581 N N . HIS A 1 217 ? 1.141 -23.911 -19.646 1.00 98.06 217 HIS A N 1
ATOM 1582 C CA . HIS A 1 217 ? 0.638 -25.134 -19.025 1.00 98.06 217 HIS A CA 1
ATOM 1583 C C . HIS A 1 217 ? 0.269 -24.950 -17.544 1.00 98.06 217 HIS A C 1
ATOM 1585 O O . HIS A 1 217 ? -0.016 -25.935 -16.864 1.00 98.06 217 HIS A O 1
ATOM 1591 N N . GLY A 1 218 ? 0.216 -23.708 -17.048 1.00 97.69 218 GLY A N 1
ATOM 1592 C CA . GLY A 1 218 ? -0.123 -23.403 -15.657 1.00 97.69 218 GLY A CA 1
ATOM 1593 C C . GLY A 1 218 ? 0.943 -23.840 -14.647 1.00 97.69 218 GLY A C 1
ATOM 1594 O O . GLY A 1 218 ? 0.609 -24.245 -13.535 1.00 97.69 218 GLY A O 1
ATOM 1595 N N . GLU A 1 219 ? 2.216 -23.811 -15.039 1.00 97.75 219 GLU A N 1
ATOM 1596 C CA . GLU A 1 219 ? 3.336 -24.321 -14.243 1.00 97.75 219 GLU A CA 1
ATOM 1597 C C . GLU A 1 219 ? 3.943 -23.328 -13.234 1.00 97.75 219 GLU A C 1
ATOM 1599 O O . GLU A 1 219 ? 4.752 -23.737 -12.398 1.00 97.75 219 GLU A O 1
ATOM 1604 N N . PHE A 1 220 ? 3.572 -22.044 -13.273 1.00 98.38 220 PHE A N 1
ATOM 1605 C CA . PHE A 1 220 ? 4.172 -21.018 -12.414 1.00 98.38 220 PHE A CA 1
ATOM 1606 C C . PHE A 1 220 ? 3.165 -20.405 -11.442 1.00 98.38 220 PHE A C 1
ATOM 1608 O O . PHE A 1 220 ? 2.083 -19.985 -11.839 1.00 98.38 220 PHE A O 1
ATOM 1615 N N . LEU A 1 221 ? 3.553 -20.279 -10.170 1.00 97.88 221 LEU A N 1
ATOM 1616 C CA . LEU A 1 221 ? 2.832 -19.484 -9.176 1.00 97.88 221 LEU A CA 1
ATOM 1617 C C . LEU A 1 221 ? 3.402 -18.061 -9.146 1.00 97.88 221 LEU A C 1
ATOM 1619 O O . LEU A 1 221 ? 4.568 -17.855 -8.814 1.00 97.88 221 LEU A O 1
ATOM 1623 N N . CYS A 1 222 ? 2.565 -17.078 -9.457 1.00 97.81 222 CYS A N 1
ATOM 1624 C CA . CYS A 1 222 ? 2.877 -15.660 -9.361 1.00 97.81 222 CYS A CA 1
ATOM 1625 C C . CYS A 1 222 ? 2.175 -15.081 -8.136 1.00 97.81 222 CYS A C 1
ATOM 1627 O O . CYS A 1 222 ? 0.957 -14.915 -8.132 1.00 97.81 222 CYS A O 1
ATOM 1629 N N . SER A 1 223 ? 2.936 -14.767 -7.093 1.00 97.12 223 SER A N 1
ATOM 1630 C CA . SER A 1 223 ? 2.406 -14.133 -5.889 1.00 97.12 223 SER A CA 1
ATOM 1631 C C . SER A 1 223 ? 3.439 -13.199 -5.286 1.00 97.12 223 SER A C 1
ATOM 1633 O O . SER A 1 223 ? 4.641 -13.462 -5.319 1.00 97.12 223 SER A O 1
ATOM 1635 N N . SER A 1 224 ? 2.964 -12.121 -4.674 1.00 95.50 224 SER A N 1
ATOM 1636 C CA . SER A 1 224 ? 3.754 -11.401 -3.682 1.00 95.50 224 SER A CA 1
ATOM 1637 C C . SER A 1 224 ? 3.975 -12.287 -2.449 1.00 95.50 224 SER A C 1
ATOM 1639 O O . SER A 1 224 ? 3.064 -13.037 -2.089 1.00 95.50 224 SER A O 1
ATOM 1641 N N . ARG A 1 225 ? 5.113 -12.122 -1.759 1.00 96.38 225 ARG A N 1
ATOM 1642 C CA . ARG A 1 225 ? 5.368 -12.714 -0.427 1.00 96.38 225 ARG A CA 1
ATOM 1643 C C . ARG A 1 225 ? 5.359 -14.259 -0.405 1.00 96.38 225 ARG A C 1
ATOM 1645 O O . ARG A 1 225 ? 4.833 -14.843 0.538 1.00 96.38 225 ARG A O 1
ATOM 1652 N N . LEU A 1 226 ? 5.866 -14.887 -1.475 1.00 94.50 226 LEU A N 1
ATOM 1653 C CA . LEU A 1 226 ? 6.117 -16.338 -1.534 1.00 94.50 226 LEU A CA 1
ATOM 1654 C C . LEU A 1 226 ? 7.147 -16.796 -0.498 1.00 94.50 226 LEU A C 1
ATOM 1656 O O . LEU A 1 226 ? 8.032 -15.977 -0.161 1.00 94.50 226 LEU A O 1
#

Radius of gyration: 25.56 Å; Cα contacts (8 Å, |Δi|>4): 306; chains: 1; bounding box: 42×84×68 Å

Organism: NCBI:txid156173

Foldseek 3Di:
DDDDDDDDDWFWKFDLQFFDDDPQFTWGFTDTDPDDPLVVQAPFQKWKWFKFKFWDQDDPDDPDNDTDIDIDTFTDLGRQWHQYDDDPVPDDPVCVVPVDDDRRPRNIITRGGNVVCVVVPLDDQQADDDDDDDDDDDDDDDDDDDDDDDDDDDDDDDDDDDPPPPDCPPPLRPSSVSDDSVVLCVRCVRVVHDSNRTRGIIMTMDGSDAWDFDDPVSPDIDHPPD

Nearest PDB structures (foldseek):
  4dyo-assembly1_A  TM=9.541E-01  e=3.261E-16  Homo sapiens
  3vat-assembly1_A  TM=9.467E-01  e=5.374E-15  Bos taurus
  4eme-assembly1_C  TM=9.298E-01  e=2.385E-14  Plasmodium falciparum 3D7
  4njq-assembly1_C  TM=8.625E-01  e=7.134E-13  Pseudomonas aeruginosa PAO1
  4oiw-assembly1_A  TM=8.582E-01  e=7.134E-13  Pseudomonas aeruginosa PAO1